Protein AF-A0A413PNR5-F1 (afdb_monomer)

Radius of gyration: 17.61 Å; Cα contacts (8 Å, |Δi|>4): 359; chains: 1; bounding box: 52×39×48 Å

Sequence (186 aa):
MLACYSISEQEVKKLNLVSNEYFKFALSETEIEKAILLCMNIKKRDLESTAYASEGQVYQRQQGKLKSLTVGFQKQKLVTCMDHEQIKIIYDPIDKGVYKVAFQGSYERVKLFMKKMNSILCPQNYLTTEDYNYILDHYKSGKSDYVSYKLGRQYKIMLDATDEEETEYKDYEVSIQGDQFISNIY

Structure (mmCIF, N/CA/C/O backbone):
data_AF-A0A413PNR5-F1
#
_entry.id   AF-A0A413PNR5-F1
#
loop_
_atom_site.group_PDB
_atom_site.id
_atom_site.type_symbol
_atom_site.label_atom_id
_atom_site.label_alt_id
_atom_site.label_comp_id
_atom_site.label_asym_id
_atom_site.label_entity_id
_atom_site.label_seq_id
_atom_site.pdbx_PDB_ins_code
_atom_site.Cartn_x
_atom_site.Cartn_y
_atom_site.Cartn_z
_atom_site.occupancy
_atom_site.B_iso_or_equiv
_atom_site.auth_seq_id
_atom_site.auth_comp_id
_atom_site.auth_asym_id
_atom_site.auth_atom_id
_atom_site.pdbx_PDB_model_num
ATOM 1 N N . MET A 1 1 ? 29.276 2.153 -11.959 1.00 56.53 1 MET A N 1
ATOM 2 C CA . MET A 1 1 ? 28.623 3.481 -11.933 1.00 56.53 1 MET A CA 1
ATOM 3 C C . MET A 1 1 ? 27.121 3.260 -12.015 1.00 56.53 1 MET A C 1
ATOM 5 O O . MET A 1 1 ? 26.713 2.401 -12.795 1.00 56.53 1 MET A O 1
ATOM 9 N N . LEU A 1 2 ? 26.344 3.941 -11.170 1.00 70.75 2 LEU A N 1
ATOM 10 C CA . LEU A 1 2 ? 24.883 3.965 -11.239 1.00 70.75 2 LEU A CA 1
ATOM 11 C C . LEU A 1 2 ? 24.492 5.306 -11.861 1.00 70.75 2 LEU A C 1
ATOM 13 O O . LEU A 1 2 ? 24.886 6.343 -11.335 1.00 70.75 2 LEU A O 1
ATOM 17 N N . ALA A 1 3 ? 23.789 5.282 -12.986 1.00 77.81 3 ALA A N 1
ATOM 18 C CA . ALA A 1 3 ? 23.205 6.479 -13.578 1.00 77.81 3 ALA A CA 1
ATOM 19 C C . ALA A 1 3 ? 21.688 6.434 -13.379 1.00 77.81 3 ALA A C 1
ATOM 21 O O . ALA A 1 3 ? 21.087 5.372 -13.542 1.00 77.81 3 ALA A O 1
ATOM 22 N N . CYS A 1 4 ? 21.095 7.566 -13.003 1.00 83.12 4 CYS A N 1
ATOM 23 C CA . CYS A 1 4 ? 19.653 7.725 -12.858 1.00 83.12 4 CYS A CA 1
ATOM 24 C C . CYS A 1 4 ? 19.158 8.716 -13.912 1.00 83.12 4 CYS A C 1
ATOM 26 O O . CYS A 1 4 ? 19.738 9.791 -14.070 1.00 83.12 4 CYS A O 1
ATOM 28 N N . TYR A 1 5 ? 18.103 8.341 -14.626 1.00 85.81 5 TYR A N 1
ATOM 29 C CA . TYR A 1 5 ? 17.460 9.165 -15.641 1.00 85.81 5 TYR A CA 1
ATOM 30 C C . TYR A 1 5 ? 15.965 9.242 -15.349 1.00 85.81 5 TYR A C 1
ATOM 32 O O . TYR A 1 5 ? 15.346 8.217 -15.064 1.00 85.81 5 TYR A O 1
ATOM 40 N N . SER A 1 6 ? 15.369 10.428 -15.451 1.00 88.88 6 SER A N 1
ATOM 41 C CA . SER A 1 6 ? 13.910 10.552 -15.431 1.00 88.88 6 SER A CA 1
ATOM 42 C C . SER A 1 6 ? 13.318 9.947 -16.703 1.00 88.88 6 SER A C 1
ATOM 44 O O . SER A 1 6 ? 13.888 10.097 -17.784 1.00 88.88 6 SER A O 1
ATOM 46 N N . ILE A 1 7 ? 12.170 9.284 -16.585 1.00 87.81 7 ILE A N 1
ATOM 47 C CA . ILE A 1 7 ? 11.432 8.733 -17.726 1.00 87.81 7 ILE A CA 1
ATOM 48 C C . ILE A 1 7 ? 9.956 9.115 -17.625 1.00 87.81 7 ILE A C 1
ATOM 50 O O . ILE A 1 7 ? 9.366 9.095 -16.544 1.00 87.81 7 ILE A O 1
ATOM 54 N N . SER A 1 8 ? 9.348 9.475 -18.752 1.00 89.56 8 SER A N 1
ATOM 55 C CA . SER A 1 8 ? 7.936 9.852 -18.809 1.00 89.56 8 SER A CA 1
ATOM 56 C C . SER A 1 8 ? 7.005 8.639 -18.906 1.00 89.56 8 SER A C 1
ATOM 58 O O . SER A 1 8 ? 7.377 7.572 -19.396 1.00 89.56 8 SER A O 1
ATOM 60 N N . GLU A 1 9 ? 5.736 8.817 -18.520 1.00 87.19 9 GLU A N 1
ATOM 61 C CA . GLU A 1 9 ? 4.713 7.771 -18.678 1.00 87.19 9 GLU A CA 1
ATOM 62 C C . GLU A 1 9 ? 4.564 7.327 -20.144 1.00 87.19 9 GLU A C 1
ATOM 64 O O . GLU A 1 9 ? 4.330 6.152 -20.429 1.00 87.19 9 GLU A O 1
ATOM 69 N N . GLN A 1 10 ? 4.694 8.268 -21.085 1.00 89.12 10 GLN A N 1
ATOM 70 C CA . GLN A 1 10 ? 4.581 7.987 -22.516 1.00 89.12 10 GLN A CA 1
ATOM 71 C C . GLN A 1 10 ? 5.700 7.056 -22.992 1.00 89.12 10 GLN A C 1
ATOM 73 O O . GLN A 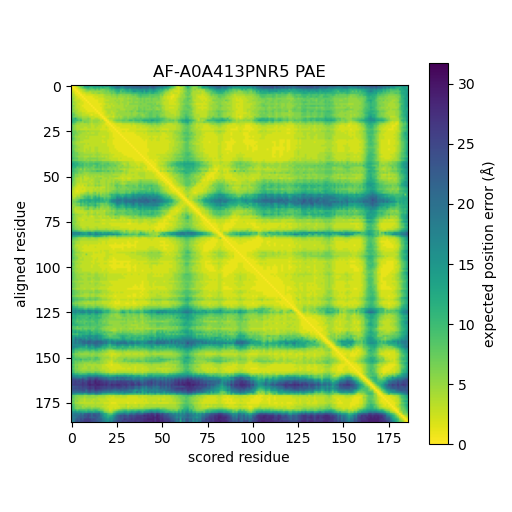1 10 ? 5.436 6.117 -23.743 1.00 89.12 10 GLN A O 1
ATOM 78 N N . GLU A 1 11 ? 6.931 7.280 -22.534 1.00 89.25 11 GLU A N 1
ATOM 79 C CA . GLU A 1 11 ? 8.082 6.439 -22.870 1.00 89.25 11 GLU A CA 1
ATOM 80 C C . GLU A 1 11 ? 7.962 5.045 -22.260 1.00 89.25 11 GLU A C 1
ATOM 82 O O . GLU A 1 11 ? 8.150 4.058 -22.972 1.00 89.25 11 GLU A O 1
ATOM 87 N N . VAL A 1 12 ? 7.569 4.947 -20.985 1.00 85.94 12 VAL A N 1
ATOM 88 C CA . VAL A 1 12 ? 7.337 3.658 -20.311 1.00 85.94 12 VAL A CA 1
ATOM 89 C C . VAL A 1 12 ? 6.265 2.847 -21.038 1.00 85.94 12 VAL A C 1
ATOM 91 O O . VAL A 1 12 ? 6.462 1.658 -21.285 1.00 85.94 12 VAL A O 1
ATOM 94 N N . LYS A 1 13 ? 5.169 3.488 -21.469 1.00 87.50 13 LYS A N 1
ATOM 95 C CA . LYS A 1 13 ? 4.124 2.838 -22.278 1.00 87.50 13 LYS A CA 1
ATOM 96 C C . LYS A 1 13 ? 4.627 2.402 -23.645 1.00 87.50 13 LYS A C 1
ATOM 98 O O . LYS A 1 13 ? 4.357 1.280 -24.059 1.00 87.50 13 LYS A O 1
ATOM 103 N N . LYS A 1 14 ? 5.359 3.269 -24.349 1.00 90.00 14 LYS A N 1
ATOM 104 C CA . LYS A 1 14 ? 5.897 2.973 -25.684 1.00 90.00 14 LYS A CA 1
ATOM 105 C C . LYS A 1 14 ? 6.854 1.782 -25.658 1.00 90.00 14 LYS A C 1
ATOM 107 O O . LYS A 1 14 ? 6.857 0.984 -26.590 1.00 90.00 14 LYS A O 1
ATOM 112 N N . LEU A 1 15 ? 7.669 1.686 -24.612 1.00 87.25 15 LEU A N 1
ATOM 113 C CA . LEU A 1 15 ? 8.667 0.633 -24.435 1.00 87.25 15 LEU A CA 1
ATOM 114 C C . LEU A 1 15 ? 8.130 -0.586 -23.668 1.00 87.25 15 LEU A C 1
ATOM 116 O O . LEU A 1 15 ? 8.862 -1.559 -23.508 1.00 87.25 15 LEU A O 1
ATOM 120 N N . ASN A 1 16 ? 6.873 -0.540 -23.214 1.00 86.19 16 ASN A N 1
ATOM 121 C CA . ASN A 1 16 ? 6.227 -1.570 -22.401 1.00 86.19 16 ASN A CA 1
ATOM 122 C C . ASN A 1 16 ? 7.078 -1.994 -21.185 1.00 86.19 16 ASN A C 1
ATOM 124 O O . ASN A 1 16 ? 7.269 -3.181 -20.918 1.00 86.19 16 ASN A O 1
ATOM 128 N N . LEU A 1 17 ? 7.644 -1.008 -20.484 1.00 83.25 17 LEU A N 1
ATOM 129 C CA . LEU A 1 17 ? 8.537 -1.235 -19.350 1.00 83.25 17 LEU A CA 1
ATOM 130 C C . LEU A 1 17 ? 7.730 -1.398 -18.062 1.00 83.25 17 LEU A C 1
ATOM 132 O O . LEU A 1 17 ? 7.010 -0.489 -17.665 1.00 83.25 17 LEU A O 1
ATOM 136 N N . VAL A 1 18 ? 7.887 -2.539 -17.397 1.00 83.81 18 VAL A N 1
ATOM 137 C CA . VAL A 1 18 ? 7.228 -2.841 -16.122 1.00 83.81 18 VAL A CA 1
ATOM 138 C C . VAL A 1 18 ? 8.247 -2.730 -14.990 1.00 83.81 18 VAL A C 1
ATOM 140 O O . VAL A 1 18 ? 9.327 -3.320 -15.062 1.00 83.81 18 VAL A O 1
ATOM 143 N N . SER A 1 19 ? 7.891 -2.004 -13.934 1.00 79.75 19 SER A N 1
ATOM 144 C CA . SER A 1 19 ? 8.599 -1.998 -12.662 1.00 79.75 19 SER A CA 1
ATOM 145 C C . SER A 1 19 ? 8.558 -3.385 -12.040 1.00 79.75 19 SER A C 1
ATOM 147 O O . SER A 1 19 ? 7.504 -3.959 -11.745 1.00 79.75 19 SER A O 1
ATOM 149 N N . ASN A 1 20 ? 9.755 -3.909 -11.828 1.00 75.06 20 ASN A N 1
ATOM 150 C CA . ASN A 1 20 ? 10.041 -5.141 -11.113 1.00 75.06 20 ASN A CA 1
ATOM 151 C C . ASN A 1 20 ? 10.796 -4.850 -9.811 1.00 75.06 20 ASN A C 1
ATOM 153 O O . ASN A 1 20 ? 11.485 -5.722 -9.291 1.00 75.06 20 ASN A O 1
ATOM 157 N N . GLU A 1 21 ? 10.707 -3.617 -9.309 1.00 79.06 21 GLU A N 1
ATOM 158 C CA . GLU A 1 21 ? 11.441 -3.191 -8.123 1.00 79.06 21 GLU A CA 1
ATOM 159 C C . GLU A 1 21 ? 10.828 -3.755 -6.839 1.00 79.06 21 GLU A C 1
ATOM 161 O O . GLU A 1 21 ? 11.564 -4.031 -5.901 1.00 79.06 21 GLU A O 1
ATOM 166 N N . TYR A 1 22 ? 9.515 -3.999 -6.808 1.00 86.88 22 TYR A N 1
ATOM 167 C CA . TYR A 1 22 ? 8.793 -4.431 -5.609 1.00 86.88 22 TYR A CA 1
ATOM 168 C C . TYR A 1 22 ? 7.898 -5.637 -5.869 1.00 86.88 22 TYR A C 1
ATOM 170 O O . TYR A 1 22 ? 7.325 -5.778 -6.955 1.00 86.88 22 TYR A O 1
ATOM 178 N N . PHE A 1 23 ? 7.708 -6.474 -4.845 1.00 90.12 23 PHE A N 1
ATOM 179 C CA . PHE A 1 23 ? 6.629 -7.462 -4.854 1.00 90.12 23 PHE A CA 1
ATOM 180 C C . PHE A 1 23 ? 5.265 -6.774 -4.969 1.00 90.12 23 PHE A C 1
ATOM 182 O O . PHE A 1 23 ? 4.998 -5.765 -4.318 1.00 90.12 23 PHE A O 1
ATOM 189 N N . LYS A 1 24 ? 4.386 -7.355 -5.783 1.00 92.12 24 LYS A N 1
ATOM 190 C CA . LYS A 1 24 ? 3.040 -6.835 -6.036 1.00 92.12 24 LYS A CA 1
ATOM 191 C C . LYS A 1 24 ? 2.015 -7.601 -5.201 1.00 92.12 24 LYS A C 1
ATOM 193 O O . LYS A 1 24 ? 2.207 -8.780 -4.888 1.00 92.12 24 LYS A O 1
ATOM 198 N N . PHE A 1 25 ? 0.945 -6.928 -4.804 1.00 94.31 25 PHE A N 1
ATOM 199 C CA . PHE A 1 25 ? -0.217 -7.555 -4.187 1.00 94.31 25 PHE A CA 1
ATOM 200 C C . PHE A 1 25 ? -1.042 -8.282 -5.248 1.00 94.31 25 PHE A C 1
ATOM 202 O O . PHE A 1 25 ? -1.026 -7.922 -6.424 1.00 94.31 25 PHE A O 1
ATOM 209 N N . ALA A 1 26 ? -1.790 -9.298 -4.820 1.00 93.56 26 ALA A N 1
ATOM 210 C CA . ALA A 1 26 ? -2.684 -10.035 -5.712 1.00 93.56 26 ALA A CA 1
ATOM 211 C C . ALA A 1 26 ? -3.931 -9.226 -6.118 1.00 93.56 26 ALA A C 1
ATOM 213 O O . ALA A 1 26 ? -4.551 -9.529 -7.132 1.00 93.56 26 ALA A O 1
ATOM 214 N N . LEU A 1 27 ? -4.304 -8.225 -5.316 1.00 95.38 27 LEU A N 1
ATOM 215 C CA . LEU A 1 27 ? -5.494 -7.403 -5.520 1.00 95.38 27 LEU A CA 1
ATOM 216 C C . LEU A 1 27 ? -5.192 -6.183 -6.394 1.00 95.38 27 LEU A C 1
ATOM 218 O O . LEU A 1 27 ? -4.127 -5.569 -6.294 1.00 95.38 27 LEU A O 1
ATOM 222 N N . SER A 1 28 ? -6.169 -5.800 -7.211 1.00 95.25 28 SER A N 1
ATOM 223 C CA . SER A 1 28 ? -6.121 -4.585 -8.026 1.00 95.25 28 SER A CA 1
ATOM 224 C C . SER A 1 28 ? -6.294 -3.306 -7.196 1.00 95.25 28 SER A C 1
ATOM 226 O O . SER A 1 28 ? -6.815 -3.332 -6.080 1.00 95.25 28 SER A O 1
ATOM 228 N N . GLU A 1 29 ? -5.933 -2.157 -7.781 1.00 95.25 29 GLU A N 1
ATOM 229 C CA . GLU A 1 29 ? -6.144 -0.823 -7.188 1.00 95.25 29 GLU A CA 1
ATOM 230 C C . GLU A 1 29 ? -7.584 -0.640 -6.674 1.00 95.25 29 GLU A C 1
ATOM 232 O O . GLU A 1 29 ? -7.801 -0.229 -5.535 1.00 95.25 29 GLU A O 1
ATOM 237 N N . THR A 1 30 ? -8.578 -1.002 -7.490 1.00 93.75 30 THR A N 1
ATOM 238 C CA . THR A 1 30 ? -9.999 -0.819 -7.163 1.00 93.75 30 THR A CA 1
ATOM 239 C C . THR A 1 30 ? -10.488 -1.774 -6.073 1.00 93.75 30 THR A C 1
ATOM 241 O O . THR A 1 30 ? -11.344 -1.404 -5.270 1.00 93.75 30 THR A O 1
ATOM 244 N N . GLU A 1 31 ? -9.990 -3.011 -6.036 1.00 97.00 31 GLU A N 1
ATOM 245 C CA . GLU A 1 31 ? -10.338 -3.966 -4.975 1.00 97.00 31 GLU A CA 1
ATOM 246 C C . GLU A 1 31 ? -9.748 -3.536 -3.636 1.00 97.00 31 GLU A C 1
ATOM 248 O O . GLU A 1 31 ? -10.445 -3.573 -2.621 1.00 97.00 31 GLU A O 1
ATOM 253 N N . ILE A 1 32 ? -8.499 -3.066 -3.649 1.00 97.25 32 ILE A N 1
ATOM 254 C CA . ILE A 1 32 ? -7.820 -2.526 -2.472 1.00 97.25 32 ILE A CA 1
ATOM 255 C C . ILE A 1 32 ? -8.566 -1.303 -1.944 1.00 97.25 32 ILE A C 1
ATOM 257 O O . ILE A 1 32 ? -8.891 -1.268 -0.761 1.00 97.25 32 ILE A O 1
ATOM 261 N N . GLU A 1 33 ? -8.909 -0.338 -2.798 1.00 95.44 33 GLU A N 1
ATOM 262 C CA . GLU A 1 33 ? -9.681 0.839 -2.386 1.00 95.44 33 GLU A CA 1
ATOM 263 C C . GLU A 1 33 ? -11.005 0.438 -1.723 1.00 95.44 33 GLU A C 1
ATOM 265 O O . GLU A 1 33 ? -11.292 0.862 -0.605 1.00 95.44 33 GLU A O 1
ATOM 270 N N . LYS A 1 34 ? -11.792 -0.439 -2.361 1.00 95.38 34 LYS A N 1
ATOM 271 C CA . LYS A 1 34 ? -13.063 -0.922 -1.796 1.00 95.38 34 LYS A CA 1
ATOM 272 C C . LYS A 1 34 ? -12.871 -1.604 -0.443 1.00 95.38 34 LYS A C 1
ATOM 274 O O . LYS A 1 34 ? -13.679 -1.388 0.461 1.00 95.38 34 LYS A O 1
ATOM 279 N N . ALA A 1 35 ? -11.824 -2.417 -0.304 1.00 96.69 35 ALA A N 1
ATOM 280 C CA . ALA A 1 35 ? -11.502 -3.084 0.950 1.00 96.69 35 ALA A CA 1
ATOM 281 C C . ALA A 1 35 ? -11.164 -2.073 2.052 1.00 96.69 35 ALA A C 1
ATOM 283 O O . ALA A 1 35 ? -11.687 -2.198 3.156 1.00 96.69 35 ALA A O 1
ATOM 284 N N . ILE A 1 36 ? -10.375 -1.037 1.748 1.00 95.62 36 ILE A N 1
ATOM 285 C CA . ILE A 1 36 ? -10.037 0.020 2.709 1.00 95.62 36 ILE A CA 1
ATOM 286 C C . ILE A 1 36 ? -11.297 0.763 3.144 1.00 95.62 36 ILE A C 1
ATOM 288 O O . ILE A 1 36 ? -11.549 0.855 4.342 1.00 95.62 36 ILE A O 1
ATOM 292 N N . LEU A 1 37 ? -12.123 1.224 2.199 1.00 94.62 37 LEU A N 1
ATOM 293 C CA . LEU A 1 37 ? -13.356 1.952 2.518 1.00 94.62 37 LEU A CA 1
ATOM 294 C C . LEU A 1 37 ? -14.275 1.135 3.435 1.00 94.62 37 LEU A C 1
ATOM 296 O O . LEU A 1 37 ? -14.786 1.648 4.431 1.00 94.62 37 LEU A O 1
ATOM 300 N N . LEU A 1 38 ? -14.427 -0.162 3.154 1.00 95.44 38 LEU A N 1
ATOM 301 C CA . LEU A 1 38 ? -15.221 -1.068 3.979 1.00 95.44 38 LEU A CA 1
ATOM 302 C C . LEU A 1 38 ? -14.595 -1.298 5.363 1.00 95.44 38 LEU A C 1
ATOM 304 O O . LEU A 1 38 ? -15.267 -1.150 6.383 1.00 95.44 38 LEU A O 1
ATOM 308 N N . CYS A 1 39 ? -13.316 -1.672 5.418 1.00 94.62 39 CYS A N 1
ATOM 309 C CA . CYS A 1 39 ? -12.632 -2.038 6.659 1.00 94.62 39 CYS A CA 1
ATOM 310 C C . CYS A 1 39 ? -12.407 -0.855 7.601 1.00 94.62 39 CYS A C 1
ATOM 312 O O . CYS A 1 39 ? -12.379 -1.047 8.818 1.00 94.62 39 CYS A O 1
ATOM 314 N N . MET A 1 40 ? -12.278 0.342 7.036 1.00 93.88 40 MET A N 1
ATOM 315 C CA . MET A 1 40 ? -12.109 1.594 7.760 1.00 93.88 40 MET A CA 1
ATOM 316 C C . MET A 1 40 ? -13.435 2.323 7.987 1.00 93.88 40 MET A C 1
ATOM 318 O O . MET A 1 40 ? -13.429 3.393 8.588 1.00 93.88 40 MET A O 1
ATOM 322 N N . ASN A 1 41 ? -14.571 1.755 7.564 1.00 93.25 41 ASN A N 1
ATOM 323 C CA . ASN A 1 41 ? -15.896 2.368 7.703 1.00 93.25 41 ASN A CA 1
ATOM 324 C C . ASN A 1 41 ? -15.957 3.804 7.134 1.00 93.25 41 ASN A C 1
ATOM 326 O O . ASN A 1 41 ? -16.612 4.675 7.703 1.00 93.25 41 ASN A O 1
ATOM 330 N N . ILE A 1 42 ? -15.257 4.040 6.023 1.00 91.88 42 ILE A N 1
ATOM 331 C CA . ILE A 1 42 ? -15.252 5.313 5.297 1.00 91.88 42 ILE A CA 1
ATOM 332 C C . ILE A 1 42 ? -16.349 5.227 4.242 1.00 91.88 42 ILE A C 1
ATOM 334 O O . ILE A 1 42 ? -16.320 4.367 3.354 1.00 91.88 42 ILE A O 1
ATOM 338 N N . LYS A 1 43 ? -17.360 6.088 4.335 1.00 90.62 43 LYS A N 1
ATOM 339 C CA . LYS A 1 43 ? -18.464 6.101 3.375 1.00 90.62 43 LYS A CA 1
ATOM 340 C C . LYS A 1 43 ? -18.069 6.941 2.172 1.00 90.62 43 LYS A C 1
ATOM 342 O O . LYS A 1 43 ? -17.304 7.888 2.269 1.00 90.62 43 LYS A O 1
ATOM 347 N N . LYS A 1 44 ? -18.698 6.670 1.028 1.00 85.81 44 LYS A N 1
AT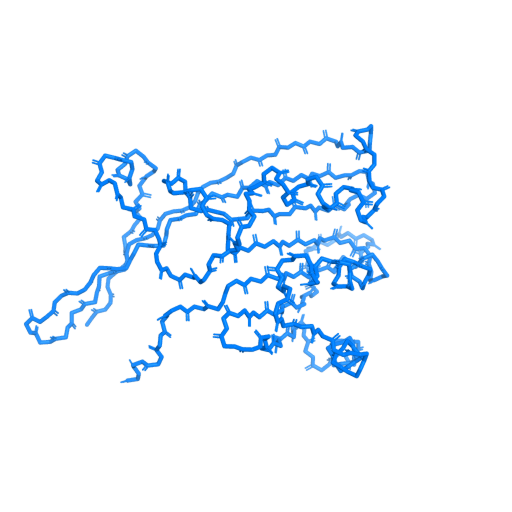OM 348 C CA . LYS A 1 44 ? -18.461 7.438 -0.207 1.00 85.81 44 LYS A CA 1
ATOM 349 C C . LYS A 1 44 ? -18.687 8.949 -0.041 1.00 85.81 44 LYS A C 1
ATOM 351 O O . LYS A 1 44 ? -18.033 9.735 -0.708 1.00 85.81 44 LYS A O 1
ATOM 356 N N . ARG A 1 45 ? -19.628 9.343 0.823 1.00 87.94 45 ARG A N 1
ATOM 357 C CA . ARG A 1 45 ? -19.918 10.755 1.125 1.00 87.94 45 ARG A CA 1
ATOM 358 C C . ARG A 1 45 ? -18.818 11.437 1.947 1.00 87.94 45 ARG A C 1
ATOM 360 O O . ARG A 1 45 ? -18.818 12.655 2.007 1.00 87.94 45 ARG A O 1
ATOM 367 N N . ASP A 1 46 ? -17.952 10.647 2.577 1.00 89.19 46 ASP A N 1
ATOM 368 C CA . ASP A 1 46 ? -16.843 11.113 3.403 1.00 89.19 46 ASP A CA 1
ATOM 369 C C . ASP A 1 46 ? -15.569 11.296 2.544 1.00 89.19 46 ASP A C 1
ATOM 371 O O . ASP A 1 46 ? -14.513 11.606 3.077 1.00 89.19 46 ASP A O 1
ATOM 375 N N . LEU A 1 47 ? -15.642 11.082 1.220 1.00 90.81 47 LEU A N 1
ATOM 376 C CA . LEU A 1 47 ? -14.535 11.300 0.283 1.00 90.81 47 LEU A CA 1
ATOM 377 C C . LEU A 1 47 ? -14.574 12.735 -0.243 1.00 90.81 47 LEU A C 1
ATOM 379 O O . LEU A 1 47 ? -15.561 13.141 -0.858 1.00 90.81 47 LEU A O 1
ATOM 383 N N . GLU A 1 48 ? -13.489 13.475 -0.052 1.00 89.62 48 GLU A N 1
ATOM 384 C CA . GLU A 1 48 ? -13.388 14.878 -0.458 1.00 89.62 48 GLU A CA 1
ATOM 385 C C . GLU A 1 48 ? -12.795 15.023 -1.855 1.00 89.62 48 GLU A C 1
ATOM 387 O O . GLU A 1 48 ? -13.304 15.775 -2.688 1.00 89.62 48 GLU A O 1
ATOM 392 N N . SER A 1 49 ? -11.715 14.292 -2.138 1.00 89.62 49 SER A N 1
ATOM 393 C CA . SER A 1 49 ? -11.035 14.392 -3.425 1.00 89.62 49 SER A CA 1
ATOM 394 C C . SER A 1 49 ? -10.285 13.119 -3.803 1.00 89.62 49 SER A C 1
ATOM 396 O O . SER A 1 49 ? -10.030 12.227 -2.992 1.00 89.62 49 SER A O 1
ATOM 398 N N . THR A 1 50 ? -9.942 13.023 -5.086 1.00 92.38 50 THR A N 1
ATOM 399 C CA . THR A 1 50 ? -9.023 12.009 -5.598 1.00 92.38 50 THR A CA 1
ATOM 400 C C . THR A 1 50 ? -8.025 12.678 -6.526 1.00 92.38 50 THR A C 1
ATOM 402 O O . THR A 1 50 ? -8.416 13.307 -7.510 1.00 92.38 50 THR A O 1
ATOM 405 N N . ALA A 1 51 ? -6.742 12.516 -6.228 1.00 92.94 51 ALA A N 1
ATOM 406 C CA . ALA A 1 51 ? -5.638 13.026 -7.024 1.00 92.94 51 ALA A CA 1
ATOM 407 C C . ALA A 1 51 ? -4.779 11.876 -7.556 1.00 92.94 51 ALA A C 1
ATOM 409 O O . ALA A 1 51 ? -4.672 10.812 -6.942 1.00 92.94 51 ALA A O 1
ATOM 410 N N . TYR A 1 52 ? -4.149 12.110 -8.707 1.00 92.38 52 TYR A N 1
ATOM 411 C CA . TYR A 1 52 ? -3.214 11.173 -9.313 1.00 92.38 52 TYR A CA 1
ATOM 412 C C . TYR A 1 52 ? -1.880 11.860 -9.564 1.00 92.38 52 TYR A C 1
ATOM 414 O O . TYR A 1 52 ? -1.840 12.969 -10.092 1.00 92.38 52 TYR A O 1
ATOM 422 N N . ALA A 1 53 ? -0.798 11.170 -9.229 1.00 90.38 53 ALA A N 1
ATOM 423 C CA . ALA A 1 53 ? 0.562 11.593 -9.525 1.00 90.38 53 ALA A CA 1
ATOM 424 C C . ALA A 1 53 ? 1.335 10.440 -10.167 1.00 90.38 53 ALA A C 1
ATOM 426 O O . ALA A 1 53 ? 0.980 9.268 -10.011 1.00 90.38 53 ALA A O 1
ATOM 427 N N . SER A 1 54 ? 2.389 10.768 -10.906 1.00 87.38 54 SER A N 1
ATOM 428 C CA . SER A 1 54 ? 3.285 9.776 -11.488 1.00 87.38 54 SER A CA 1
ATOM 429 C C . SER A 1 54 ? 4.723 10.236 -11.390 1.00 87.38 54 SER A C 1
ATOM 431 O O . SER A 1 54 ? 5.016 11.391 -11.694 1.00 87.38 54 SER A O 1
ATOM 433 N N . GLU A 1 55 ? 5.609 9.312 -11.057 1.00 87.31 55 GLU A N 1
ATOM 434 C CA . GLU A 1 55 ? 7.045 9.542 -11.028 1.00 87.31 55 GLU A CA 1
ATOM 435 C C . GLU A 1 55 ? 7.750 8.369 -11.707 1.00 87.31 55 GLU A C 1
ATOM 437 O O . GLU A 1 55 ? 7.357 7.214 -11.536 1.00 87.31 55 GLU A O 1
ATOM 442 N N . GLY A 1 56 ? 8.769 8.675 -12.506 1.00 85.00 56 GLY A N 1
ATOM 443 C CA . GLY A 1 56 ? 9.485 7.697 -13.307 1.00 85.00 56 GLY A CA 1
ATOM 444 C C . GLY A 1 56 ? 10.983 7.909 -13.268 1.00 85.00 56 GLY A C 1
ATOM 445 O O . GLY A 1 56 ? 11.473 8.962 -13.676 1.00 85.00 56 GLY A O 1
ATOM 446 N N . GLN A 1 57 ? 11.708 6.879 -12.848 1.00 85.00 57 GLN A N 1
ATOM 447 C CA . GLN A 1 57 ? 13.162 6.836 -12.831 1.00 85.00 57 GLN A CA 1
ATOM 448 C C . GLN A 1 57 ? 13.662 5.537 -13.478 1.00 85.00 57 GLN A C 1
ATOM 450 O O . GLN A 1 57 ? 13.079 4.464 -13.318 1.00 85.00 57 GLN A O 1
ATOM 455 N N . VAL A 1 58 ? 14.758 5.621 -14.226 1.00 82.06 58 VAL A N 1
ATOM 456 C CA . VAL A 1 58 ? 15.481 4.469 -14.769 1.00 82.06 58 VAL A CA 1
ATOM 457 C C . VAL A 1 58 ? 16.880 4.471 -14.192 1.00 82.06 58 VAL A C 1
ATOM 459 O O . VAL A 1 58 ? 17.652 5.409 -14.394 1.00 82.06 58 VAL A O 1
ATOM 462 N N . TYR A 1 59 ? 17.216 3.380 -13.518 1.00 81.69 59 TYR A N 1
ATOM 463 C CA . TYR A 1 59 ? 18.538 3.140 -12.977 1.00 81.69 59 TYR A CA 1
ATOM 464 C C . TYR A 1 59 ? 19.314 2.244 -13.928 1.00 81.69 59 TYR A C 1
ATOM 466 O O . TYR A 1 59 ? 18.940 1.099 -14.186 1.00 81.69 59 TYR A O 1
ATOM 474 N N . GLN A 1 60 ? 20.432 2.750 -14.430 1.00 80.56 60 GLN A N 1
ATOM 475 C CA . GLN A 1 60 ? 21.369 1.973 -15.220 1.00 80.56 60 GLN A CA 1
ATOM 476 C C . GLN A 1 60 ? 22.581 1.614 -14.366 1.00 80.56 60 GLN A C 1
ATOM 478 O O . GLN A 1 60 ? 23.325 2.493 -13.922 1.00 80.56 60 GLN A O 1
ATOM 483 N N . ARG A 1 61 ? 22.821 0.314 -14.171 1.00 78.06 61 ARG A N 1
ATOM 484 C CA . ARG A 1 61 ? 24.021 -0.195 -13.496 1.00 78.06 61 ARG A CA 1
ATOM 485 C C . ARG A 1 61 ? 24.973 -0.789 -14.524 1.00 78.06 61 ARG A C 1
ATOM 487 O O . ARG A 1 61 ? 24.570 -1.562 -15.391 1.00 78.06 61 ARG A O 1
ATOM 494 N N . GLN A 1 62 ? 26.253 -0.455 -14.393 1.00 78.31 62 GLN A N 1
ATOM 495 C CA . GLN A 1 62 ? 27.329 -1.079 -15.159 1.00 78.31 62 GLN A CA 1
ATOM 496 C C . GLN A 1 62 ? 28.324 -1.772 -14.222 1.00 78.31 62 GLN A C 1
ATOM 498 O O . GLN A 1 62 ? 28.918 -1.120 -13.356 1.00 78.31 62 GLN A O 1
ATOM 503 N N . GLN A 1 63 ? 28.510 -3.078 -14.424 1.00 72.88 63 GLN A N 1
ATOM 504 C CA . GLN A 1 63 ? 29.521 -3.913 -13.771 1.00 72.88 63 GLN A CA 1
ATOM 505 C C . GLN A 1 63 ? 30.354 -4.616 -14.852 1.00 72.88 63 GLN A C 1
ATOM 507 O O . GLN A 1 63 ? 29.896 -5.548 -15.514 1.00 72.88 63 GLN A O 1
ATOM 512 N N . GLY A 1 64 ? 31.582 -4.140 -15.080 1.00 78.75 64 GLY A N 1
ATOM 513 C CA . GLY A 1 64 ? 32.413 -4.621 -16.187 1.00 78.75 64 GLY A CA 1
ATOM 514 C C . GLY A 1 64 ? 31.723 -4.427 -17.547 1.00 78.75 64 GLY A C 1
ATOM 515 O O . GLY A 1 64 ? 31.399 -3.300 -17.929 1.00 78.75 64 GLY A O 1
ATOM 516 N N . LYS A 1 65 ? 31.491 -5.531 -18.274 1.00 76.19 65 LYS A N 1
ATOM 517 C CA . LYS A 1 65 ? 30.770 -5.547 -19.565 1.00 76.19 65 LYS A CA 1
ATOM 518 C C . LYS A 1 65 ? 29.245 -5.680 -19.426 1.00 76.19 65 LYS A C 1
ATOM 520 O O . LYS A 1 65 ? 28.536 -5.410 -20.392 1.00 76.19 65 LYS A O 1
ATOM 525 N N . LEU A 1 66 ? 28.739 -6.089 -18.260 1.00 66.62 66 LEU A N 1
ATOM 526 C CA . LEU A 1 66 ? 27.308 -6.270 -18.012 1.00 66.62 66 LEU A CA 1
ATOM 527 C C . LEU A 1 66 ? 26.640 -4.926 -17.701 1.00 66.62 66 LEU A C 1
ATOM 529 O O . LEU A 1 66 ? 27.132 -4.138 -16.888 1.00 66.62 66 LEU A O 1
ATOM 533 N N . LYS A 1 67 ? 25.500 -4.687 -18.355 1.00 74.44 67 LYS A N 1
ATOM 534 C CA . LYS A 1 67 ? 24.612 -3.546 -18.117 1.00 74.44 67 LYS A CA 1
ATOM 535 C C . LYS A 1 67 ? 23.246 -4.074 -17.693 1.00 74.44 67 LYS A C 1
ATOM 537 O O . LYS A 1 67 ? 22.688 -4.915 -18.393 1.00 74.44 67 LYS A O 1
ATOM 542 N N . SER A 1 68 ? 22.715 -3.571 -16.585 1.00 76.62 68 SER A N 1
ATOM 543 C CA . SER A 1 68 ? 21.333 -3.816 -16.170 1.00 76.62 68 SER A CA 1
ATOM 544 C C . SER A 1 68 ? 20.564 -2.500 -16.109 1.00 76.62 68 SER A C 1
ATOM 546 O O . SER A 1 68 ? 21.134 -1.451 -15.798 1.00 76.62 68 SER A O 1
ATOM 548 N N . LEU A 1 69 ? 19.274 -2.570 -16.428 1.00 74.75 69 LEU A N 1
ATOM 549 C CA . LEU A 1 69 ? 18.327 -1.467 -16.329 1.00 74.75 69 LEU A CA 1
ATOM 550 C C . LEU A 1 69 ? 17.245 -1.873 -15.332 1.00 74.75 69 LEU A C 1
ATOM 552 O O . LEU A 1 69 ? 16.623 -2.920 -15.504 1.00 74.75 69 LEU A O 1
ATOM 556 N N . THR A 1 70 ? 17.034 -1.050 -14.313 1.00 77.81 70 THR A N 1
ATOM 557 C CA . T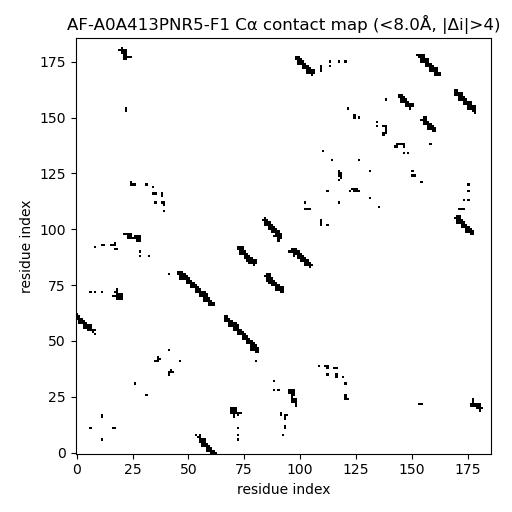HR A 1 70 ? 15.905 -1.166 -13.389 1.00 77.81 70 THR A CA 1
ATOM 558 C C . THR A 1 70 ? 15.003 0.033 -13.616 1.00 77.81 70 THR A C 1
ATOM 560 O O . THR A 1 70 ? 15.473 1.169 -13.611 1.00 77.81 70 THR A O 1
ATOM 563 N N . VAL A 1 71 ? 13.717 -0.215 -13.841 1.00 77.88 71 VAL A N 1
ATOM 564 C CA . VAL A 1 71 ? 12.723 0.834 -14.075 1.00 77.88 71 VAL A CA 1
ATOM 565 C C . VAL A 1 71 ? 11.911 0.997 -12.800 1.00 77.88 71 VAL A C 1
ATOM 567 O O . VAL A 1 71 ? 11.164 0.098 -12.431 1.00 77.88 71 VAL A O 1
ATOM 570 N N . GLY A 1 72 ? 12.068 2.135 -12.135 1.00 82.44 72 GLY A N 1
ATOM 571 C CA . GLY A 1 72 ? 11.222 2.570 -11.030 1.00 82.44 72 GLY A CA 1
ATOM 572 C C . GLY A 1 72 ? 10.202 3.568 -11.560 1.00 82.44 72 GLY A C 1
ATOM 573 O O . GLY A 1 72 ? 10.425 4.773 -11.489 1.00 82.44 72 GLY A O 1
ATOM 574 N N . PHE A 1 73 ? 9.109 3.087 -12.158 1.00 85.69 73 PHE A N 1
ATOM 575 C CA . PHE A 1 73 ? 7.990 3.949 -12.543 1.00 85.69 73 PHE A CA 1
ATOM 576 C C . PHE A 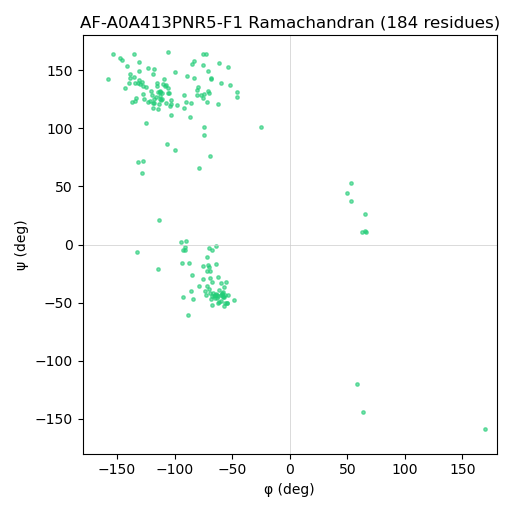1 73 ? 6.763 3.625 -11.708 1.00 85.69 73 PHE A C 1
ATOM 578 O O . PHE A 1 73 ? 6.350 2.468 -11.620 1.00 85.69 73 PHE A O 1
ATOM 585 N N . GLN A 1 74 ? 6.148 4.666 -11.158 1.00 90.06 74 GLN A N 1
ATOM 586 C CA . GLN A 1 74 ? 5.006 4.543 -10.277 1.00 90.06 74 GLN A CA 1
ATOM 587 C C . GLN A 1 74 ? 3.898 5.529 -10.597 1.00 90.06 74 GLN A C 1
ATOM 589 O O . GLN A 1 74 ? 4.140 6.682 -10.956 1.00 90.06 74 GLN A O 1
ATOM 594 N N . LYS A 1 75 ? 2.660 5.072 -10.424 1.00 92.44 75 LYS A N 1
ATOM 595 C CA . LYS A 1 75 ? 1.488 5.923 -10.274 1.00 92.44 75 LYS A CA 1
ATOM 596 C C . LYS A 1 75 ? 0.980 5.847 -8.854 1.00 92.44 75 LYS A C 1
ATOM 598 O O . LYS A 1 75 ? 0.884 4.772 -8.276 1.00 92.44 75 LYS A O 1
ATOM 603 N N . GLN A 1 76 ? 0.615 7.005 -8.337 1.00 93.81 76 GLN A N 1
ATOM 604 C CA . GLN A 1 76 ? -0.033 7.168 -7.055 1.00 93.81 76 GLN A CA 1
ATOM 605 C C . GLN A 1 76 ? -1.469 7.615 -7.291 1.00 93.81 76 GLN A C 1
ATOM 607 O O . GLN A 1 76 ? -1.707 8.586 -8.009 1.00 93.81 76 GLN A O 1
ATOM 612 N N . LYS A 1 77 ? -2.406 6.938 -6.635 1.00 95.19 77 LYS A N 1
ATOM 613 C CA . LYS A 1 77 ? -3.749 7.439 -6.365 1.00 95.19 77 LYS A CA 1
ATOM 614 C C . LYS A 1 77 ? -3.807 7.877 -4.909 1.00 95.19 77 LYS A C 1
ATOM 616 O O . LYS A 1 77 ? -3.511 7.077 -4.024 1.00 95.19 77 LYS A O 1
ATOM 621 N N . LEU A 1 78 ? -4.178 9.128 -4.680 1.00 94.56 78 LEU A N 1
ATOM 622 C CA . LEU A 1 78 ? -4.399 9.696 -3.357 1.00 94.56 78 LEU A CA 1
ATOM 623 C C . LEU A 1 78 ? -5.887 9.990 -3.197 1.00 94.56 78 LEU A C 1
ATOM 625 O O . LEU A 1 78 ? -6.460 10.695 -4.026 1.00 94.56 78 LEU A O 1
ATOM 629 N N . VAL A 1 79 ? -6.504 9.444 -2.158 1.00 92.94 79 VAL A N 1
ATOM 630 C CA . VAL A 1 79 ? -7.896 9.711 -1.792 1.00 92.94 79 VAL A CA 1
ATOM 631 C C . VAL A 1 79 ? -7.895 10.426 -0.450 1.00 92.94 79 VAL A C 1
ATOM 633 O O . VAL A 1 79 ? -7.466 9.846 0.547 1.00 92.94 79 VAL A O 1
ATOM 636 N N . THR A 1 80 ? -8.372 11.667 -0.435 1.00 90.56 80 THR A N 1
ATOM 637 C CA . THR A 1 80 ? -8.545 12.455 0.791 1.00 90.56 80 THR A CA 1
ATOM 638 C C . THR A 1 80 ? -9.958 12.248 1.313 1.00 90.56 80 THR A C 1
ATOM 640 O O . THR A 1 80 ? -10.928 12.382 0.558 1.00 90.56 80 THR A O 1
ATOM 643 N N . CYS A 1 81 ? -10.065 11.895 2.586 1.00 87.44 81 CYS A N 1
ATOM 644 C CA . CYS A 1 81 ? -11.323 11.725 3.297 1.00 87.44 81 CYS A CA 1
ATOM 645 C C . CYS A 1 81 ? -11.551 12.912 4.244 1.00 87.44 81 CYS A C 1
ATOM 647 O O . CYS A 1 81 ? -10.622 13.665 4.537 1.00 87.44 81 CYS A O 1
ATOM 649 N N . MET A 1 82 ? -12.782 13.053 4.737 1.00 77.94 82 MET A N 1
ATOM 650 C CA . MET A 1 82 ? -13.107 13.981 5.822 1.00 77.94 82 MET A CA 1
ATOM 651 C C . MET A 1 82 ? -12.199 13.731 7.034 1.00 77.94 82 MET A C 1
ATOM 653 O O . MET A 1 82 ? -11.720 12.614 7.237 1.00 77.94 82 MET A O 1
ATOM 657 N N . ASP A 1 83 ? -11.974 14.773 7.834 1.00 75.06 83 ASP A N 1
ATOM 658 C CA . ASP A 1 83 ? -11.081 14.753 9.002 1.00 75.06 83 ASP A CA 1
ATOM 659 C C . ASP A 1 83 ? -9.591 14.533 8.651 1.00 75.06 83 ASP A C 1
ATOM 661 O O . ASP A 1 83 ? -8.823 14.035 9.470 1.00 75.06 83 ASP A O 1
ATOM 665 N N . HIS A 1 84 ? -9.180 14.922 7.436 1.00 78.06 84 HIS A N 1
ATOM 666 C CA . HIS A 1 84 ? -7.794 14.898 6.933 1.00 78.06 84 HIS A CA 1
ATOM 667 C C . HIS A 1 84 ? -7.155 13.509 6.758 1.00 78.06 84 HIS A C 1
ATOM 669 O O . HIS A 1 84 ? -5.966 13.412 6.454 1.00 78.06 84 HIS A O 1
ATOM 675 N N . GLU A 1 85 ? -7.926 12.422 6.847 1.00 90.00 85 GLU A N 1
ATOM 676 C CA . GLU A 1 85 ? -7.397 11.085 6.563 1.00 90.00 85 GLU A CA 1
ATOM 677 C C . GLU A 1 85 ? -7.065 10.913 5.075 1.00 90.00 85 GLU A C 1
ATOM 679 O O . GLU A 1 85 ? -7.794 11.374 4.190 1.00 90.00 85 GLU A O 1
ATOM 684 N N . GLN A 1 86 ? -5.988 10.186 4.775 1.00 93.12 86 GLN A N 1
ATOM 685 C CA . GLN A 1 86 ? -5.564 9.953 3.394 1.00 93.12 86 GLN A CA 1
ATOM 686 C C . GLN A 1 86 ? -5.299 8.480 3.113 1.00 93.12 86 GLN A C 1
ATOM 688 O O . GLN A 1 86 ? -4.660 7.773 3.889 1.00 93.12 86 GLN A O 1
ATOM 693 N N . ILE A 1 87 ? -5.749 8.019 1.948 1.00 95.00 87 ILE A N 1
ATOM 694 C CA . ILE A 1 87 ? -5.440 6.696 1.408 1.00 95.00 87 ILE A CA 1
ATOM 695 C C . ILE A 1 87 ? -4.544 6.882 0.190 1.00 95.00 87 ILE A C 1
ATOM 697 O O . ILE A 1 87 ? -4.917 7.559 -0.767 1.00 95.00 87 ILE A O 1
ATOM 701 N N . LYS A 1 88 ? -3.382 6.235 0.192 1.00 96.12 88 LYS A N 1
ATOM 702 C CA . LYS A 1 88 ? -2.402 6.299 -0.894 1.00 96.12 88 LYS A CA 1
ATOM 703 C C . LYS A 1 88 ? -2.201 4.903 -1.473 1.00 96.12 88 LYS A C 1
ATOM 705 O O . LYS A 1 88 ? -1.741 4.003 -0.778 1.00 96.12 88 LYS A O 1
ATOM 710 N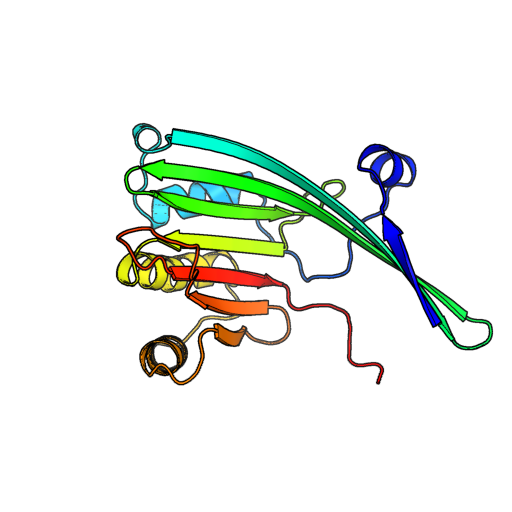 N . ILE A 1 89 ? -2.537 4.707 -2.743 1.00 97.19 89 ILE A N 1
ATOM 711 C CA . ILE A 1 89 ? -2.336 3.441 -3.461 1.00 97.19 89 ILE A CA 1
ATOM 712 C C . ILE A 1 89 ? -1.304 3.680 -4.556 1.00 97.19 89 ILE A C 1
ATOM 714 O O . ILE A 1 89 ? -1.512 4.526 -5.427 1.00 97.19 89 ILE A O 1
ATOM 718 N N . ILE A 1 90 ? -0.198 2.942 -4.512 1.00 95.50 90 ILE A N 1
ATOM 719 C CA . ILE A 1 90 ? 0.916 3.079 -5.447 1.00 95.50 90 ILE A CA 1
ATOM 720 C C . ILE A 1 90 ? 1.066 1.793 -6.257 1.00 95.50 90 ILE A C 1
ATOM 722 O O . ILE A 1 90 ? 1.144 0.686 -5.710 1.00 95.50 90 ILE A O 1
ATOM 726 N N . TYR A 1 91 ? 1.089 1.956 -7.575 1.00 94.31 91 TYR A N 1
ATOM 727 C CA . TYR A 1 91 ? 1.035 0.867 -8.536 1.00 94.31 91 TYR A CA 1
ATOM 728 C C . TYR A 1 91 ? 1.828 1.173 -9.802 1.00 94.31 91 TYR A C 1
ATOM 730 O O . TYR A 1 91 ? 2.113 2.323 -10.140 1.00 94.31 91 TYR A O 1
ATOM 738 N N . ASP A 1 92 ? 2.158 0.120 -10.535 1.00 92.06 92 ASP A N 1
ATOM 739 C CA . ASP A 1 92 ? 2.791 0.223 -11.843 1.00 92.06 92 ASP A CA 1
ATOM 740 C C . ASP A 1 92 ? 1.759 0.611 -12.924 1.00 92.06 92 ASP A C 1
ATOM 742 O O . ASP A 1 92 ? 0.707 -0.023 -13.039 1.00 92.06 92 ASP A O 1
ATOM 746 N N . PRO A 1 93 ? 1.995 1.638 -13.756 1.00 88.12 93 PRO A N 1
ATOM 747 C CA . PRO A 1 93 ? 1.008 2.089 -14.736 1.00 88.12 93 PRO A CA 1
ATOM 748 C C . PRO A 1 93 ? 0.773 1.124 -15.902 1.00 88.12 93 PRO A C 1
ATOM 750 O O . PRO A 1 93 ? -0.248 1.292 -16.580 1.00 88.12 93 PRO A O 1
ATOM 753 N N . ILE A 1 94 ? 1.695 0.201 -16.179 1.00 89.75 94 ILE A N 1
ATOM 754 C CA . ILE A 1 94 ? 1.659 -0.728 -17.308 1.00 89.75 94 ILE A CA 1
ATOM 755 C C . ILE A 1 94 ? 0.903 -1.985 -16.911 1.00 89.75 94 ILE A C 1
ATOM 757 O O . ILE A 1 94 ? -0.145 -2.256 -17.495 1.00 89.75 94 ILE A O 1
ATOM 761 N N . ASP A 1 95 ? 1.377 -2.712 -15.898 1.00 91.56 95 ASP A N 1
ATOM 762 C CA . ASP A 1 95 ? 0.734 -3.964 -15.478 1.00 91.56 95 ASP A CA 1
ATOM 763 C C . ASP A 1 95 ? -0.334 -3.785 -14.392 1.00 91.56 95 ASP A C 1
ATOM 765 O O . ASP A 1 95 ? -1.034 -4.738 -14.055 1.00 91.56 95 ASP A O 1
ATOM 769 N N . LYS A 1 96 ? -0.504 -2.556 -13.884 1.00 92.25 96 LYS A N 1
ATOM 770 C CA . LYS A 1 96 ? -1.490 -2.180 -12.854 1.00 92.25 96 LYS A CA 1
ATOM 771 C C . LYS A 1 96 ? -1.290 -2.868 -11.508 1.00 92.25 96 LYS A C 1
ATOM 773 O O . LYS A 1 96 ? -2.151 -2.748 -10.636 1.00 92.25 96 LYS A O 1
ATOM 778 N N . GLY A 1 97 ? -0.168 -3.554 -11.308 1.00 94.38 97 GLY A N 1
ATOM 779 C CA . GLY A 1 97 ? 0.118 -4.222 -10.054 1.00 94.38 97 GLY A CA 1
ATOM 780 C C . GLY A 1 97 ? 0.435 -3.217 -8.954 1.00 94.38 97 GLY A C 1
ATOM 781 O O . GLY A 1 97 ? 1.353 -2.401 -9.074 1.00 94.38 97 GLY A O 1
ATOM 782 N N . VAL A 1 98 ? -0.338 -3.290 -7.874 1.00 96.19 98 VAL A N 1
ATOM 783 C CA . VAL A 1 98 ? -0.160 -2.470 -6.674 1.00 96.19 98 VAL A CA 1
ATOM 784 C C . VAL A 1 98 ? 0.962 -3.064 -5.839 1.00 96.19 98 VAL A C 1
ATOM 786 O O . VAL A 1 98 ? 0.996 -4.272 -5.629 1.00 96.19 98 VAL A O 1
ATOM 789 N N . TYR A 1 99 ? 1.861 -2.232 -5.329 1.00 94.19 99 TYR A N 1
ATOM 790 C CA . TYR A 1 99 ? 2.963 -2.696 -4.481 1.00 94.19 99 TYR A CA 1
ATOM 791 C C . TYR A 1 99 ? 3.142 -1.870 -3.209 1.00 94.19 99 TYR A C 1
ATOM 793 O O . TYR A 1 99 ? 3.928 -2.256 -2.350 1.00 94.19 99 TYR A O 1
ATOM 801 N N . LYS A 1 100 ? 2.420 -0.759 -3.035 1.00 95.50 100 LYS A N 1
ATOM 802 C CA . LYS A 1 100 ? 2.355 -0.047 -1.756 1.00 95.50 100 LYS A CA 1
ATOM 803 C C . LYS A 1 100 ? 0.956 0.510 -1.534 1.00 95.50 100 LYS A C 1
ATOM 805 O O . LYS A 1 100 ? 0.361 1.106 -2.427 1.00 95.50 100 LYS A O 1
ATOM 810 N N . VAL A 1 101 ? 0.454 0.317 -0.323 1.00 97.06 101 VAL A N 1
ATOM 811 C CA . VAL A 1 101 ? -0.780 0.924 0.170 1.00 97.06 101 VAL A CA 1
ATOM 812 C C . VAL A 1 101 ? -0.441 1.619 1.476 1.00 97.06 101 VAL A C 1
ATOM 814 O O . VAL A 1 101 ? 0.106 0.977 2.373 1.00 97.06 101 VAL A O 1
ATOM 817 N N . ALA A 1 102 ? -0.743 2.906 1.582 1.00 95.62 102 ALA A N 1
ATOM 818 C CA . ALA A 1 102 ? -0.561 3.677 2.799 1.00 95.62 102 ALA A CA 1
ATOM 819 C C . ALA A 1 102 ? -1.870 4.315 3.263 1.00 95.62 102 ALA A C 1
ATOM 821 O O . ALA A 1 102 ? -2.765 4.597 2.460 1.00 95.62 102 ALA A O 1
ATOM 822 N N . PHE A 1 103 ? -1.956 4.514 4.569 1.00 94.38 103 PHE A N 1
ATOM 823 C CA . PHE A 1 103 ? -3.049 5.185 5.241 1.00 94.38 103 PHE A CA 1
ATOM 824 C C . PHE A 1 103 ? -2.473 6.187 6.231 1.00 94.38 103 PHE A C 1
ATOM 826 O O . PHE A 1 103 ? -1.671 5.808 7.088 1.00 94.38 103 PHE A O 1
ATOM 833 N N . GLN A 1 104 ? -2.908 7.435 6.105 1.00 91.94 104 GLN A N 1
ATOM 834 C CA . GLN A 1 104 ? -2.597 8.516 7.023 1.00 91.94 104 GLN A CA 1
ATOM 835 C C . GLN A 1 104 ? -3.837 8.877 7.837 1.00 91.94 104 GLN A C 1
ATOM 837 O O . GLN A 1 104 ? -4.936 8.983 7.289 1.00 91.94 104 GLN A O 1
ATOM 842 N N . GLY A 1 105 ? -3.648 9.073 9.137 1.00 89.38 105 GLY A N 1
ATOM 843 C CA . GLY A 1 105 ? -4.661 9.620 10.030 1.00 89.38 105 GLY A CA 1
ATOM 844 C C . GLY A 1 105 ? -4.247 9.486 11.490 1.00 89.38 105 GLY A C 1
ATOM 845 O O . GLY A 1 105 ? -3.074 9.289 11.812 1.00 89.38 105 GLY A O 1
ATOM 846 N N . SER A 1 106 ? -5.225 9.530 12.396 1.00 87.38 106 SER A N 1
ATOM 847 C CA . SER A 1 106 ? -4.948 9.361 13.826 1.00 87.38 106 SER A CA 1
ATOM 848 C C . SER A 1 106 ? -4.335 7.993 14.158 1.00 87.38 106 SER A C 1
ATOM 850 O O . SER A 1 106 ? -4.562 6.987 13.477 1.00 87.38 106 SER A O 1
ATOM 852 N N . TYR A 1 107 ? -3.618 7.923 15.280 1.00 84.81 107 TYR A N 1
ATOM 853 C CA . TYR A 1 107 ? -2.947 6.703 15.734 1.00 84.81 107 TYR A CA 1
ATOM 854 C C . TYR A 1 107 ? -3.882 5.481 15.827 1.00 84.81 107 TYR A C 1
ATOM 856 O O . TYR A 1 107 ? -3.538 4.382 15.387 1.00 84.81 107 TYR A O 1
ATOM 864 N N . GLU A 1 108 ? -5.091 5.656 16.371 1.00 87.88 108 GLU A N 1
ATOM 865 C CA . GLU A 1 108 ? -6.066 4.562 16.493 1.00 87.88 108 GLU A CA 1
ATOM 866 C C . GLU A 1 108 ? -6.585 4.094 15.126 1.00 87.88 108 GLU A C 1
ATOM 868 O O . GLU A 1 108 ? -6.839 2.903 14.921 1.00 87.88 108 GLU A O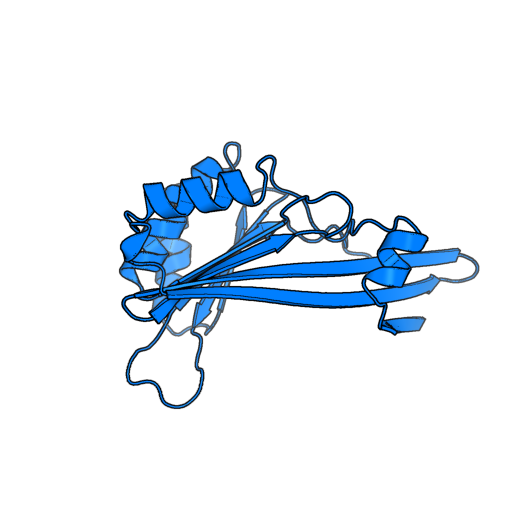 1
ATOM 873 N N . ARG A 1 109 ? -6.688 5.009 14.158 1.00 91.62 109 ARG A N 1
ATOM 874 C CA . ARG A 1 109 ? -7.100 4.703 12.784 1.00 91.62 109 ARG A CA 1
ATOM 875 C C . ARG A 1 109 ? -5.997 3.964 12.034 1.00 91.62 109 ARG A C 1
ATOM 877 O O . ARG A 1 109 ? -6.272 2.925 11.439 1.00 91.62 109 ARG A O 1
ATOM 884 N N . VAL A 1 110 ? -4.744 4.387 12.172 1.00 90.06 110 VAL A N 1
ATOM 885 C CA . VAL A 1 110 ? -3.568 3.660 11.667 1.00 90.06 110 VAL A CA 1
ATOM 886 C C . VAL A 1 110 ? -3.481 2.244 12.246 1.00 90.06 110 VAL A C 1
ATOM 888 O O . VAL A 1 110 ? -3.305 1.271 11.508 1.00 90.06 110 VAL A O 1
ATOM 891 N N . LYS A 1 111 ? -3.684 2.089 13.558 1.00 89.50 111 LYS A N 1
ATOM 892 C CA . LYS A 1 111 ? -3.718 0.776 14.216 1.00 89.50 111 LYS A CA 1
ATOM 893 C C . LYS A 1 111 ? -4.827 -0.116 13.654 1.00 89.50 111 LYS A C 1
ATOM 895 O O . LYS A 1 111 ? -4.598 -1.303 13.401 1.00 89.50 111 LYS A O 1
ATOM 900 N N . LEU A 1 112 ? -6.022 0.440 13.444 1.00 91.94 112 LEU A N 1
ATOM 901 C CA . LEU A 1 112 ? -7.139 -0.275 12.828 1.00 91.94 112 LEU A CA 1
ATOM 902 C C . LEU A 1 112 ? -6.817 -0.691 11.387 1.00 91.94 112 LEU A C 1
ATOM 904 O O . LEU A 1 112 ? -7.039 -1.854 11.042 1.00 91.94 112 LEU A O 1
ATOM 908 N N . PHE A 1 113 ? -6.257 0.216 10.582 1.00 93.75 113 PHE A N 1
AT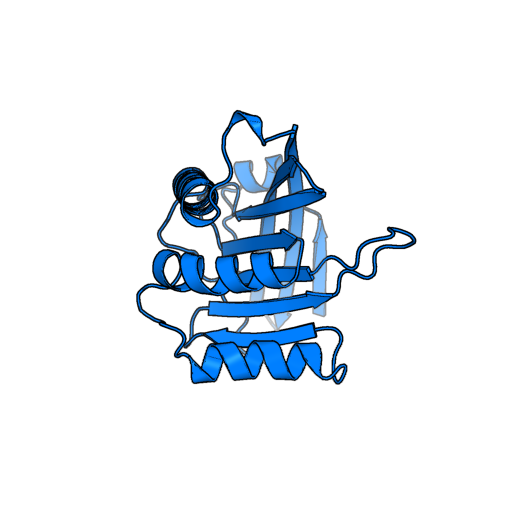OM 909 C CA . PHE A 1 113 ? -5.838 -0.058 9.208 1.00 93.75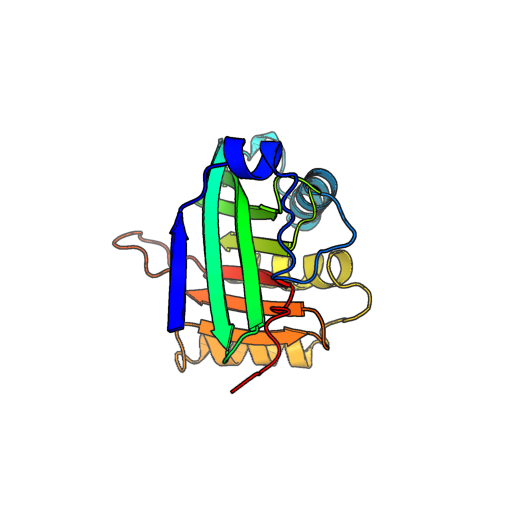 113 PHE A CA 1
ATOM 910 C C . PHE A 1 113 ? -4.845 -1.214 9.165 1.00 93.75 113 PHE A C 1
ATOM 912 O O . PHE A 1 113 ? -5.094 -2.211 8.489 1.00 93.75 113 PHE A O 1
ATOM 919 N N . MET A 1 114 ? -3.768 -1.137 9.952 1.00 91.19 114 MET A N 1
ATOM 920 C CA . MET A 1 114 ? -2.746 -2.182 10.001 1.00 91.19 114 MET A CA 1
ATOM 921 C C . MET A 1 114 ? -3.365 -3.528 10.387 1.00 91.19 114 MET A C 1
ATOM 923 O O . MET A 1 114 ? -3.032 -4.555 9.800 1.00 91.19 114 MET A O 1
ATOM 927 N N . LYS A 1 115 ? -4.304 -3.537 11.344 1.00 89.44 115 LYS A N 1
ATOM 928 C CA . LYS A 1 115 ? -5.001 -4.751 11.792 1.00 89.44 115 LYS A CA 1
ATOM 929 C C . LYS A 1 115 ? -5.885 -5.370 10.713 1.00 89.44 115 LYS A C 1
ATOM 931 O O . LYS A 1 115 ? -5.920 -6.590 10.573 1.00 89.44 115 LYS A O 1
ATOM 936 N N . LYS A 1 116 ? -6.643 -4.546 9.993 1.00 92.38 116 LYS A N 1
ATOM 937 C CA . LYS A 1 116 ? -7.656 -5.009 9.036 1.00 92.38 116 LYS A CA 1
ATOM 938 C C . LYS A 1 116 ? -7.078 -5.297 7.656 1.00 92.38 116 LYS A C 1
ATOM 940 O O . LYS A 1 116 ? -7.470 -6.282 7.044 1.00 92.38 116 LYS A O 1
ATOM 945 N N . MET A 1 117 ? -6.156 -4.465 7.181 1.00 94.00 117 MET A N 1
ATOM 946 C CA . MET A 1 117 ? -5.633 -4.559 5.820 1.00 94.00 117 MET A CA 1
ATOM 947 C C . MET A 1 117 ? -4.492 -5.562 5.680 1.00 94.00 117 MET A C 1
ATOM 949 O O . MET A 1 117 ? -4.350 -6.134 4.603 1.00 94.00 117 MET A O 1
ATOM 953 N N . ASN A 1 118 ? -3.727 -5.853 6.741 1.00 90.94 118 ASN A N 1
ATOM 954 C CA . ASN A 1 118 ? -2.643 -6.840 6.662 1.00 90.94 118 ASN A CA 1
ATOM 955 C C . ASN A 1 118 ? -3.137 -8.215 6.193 1.00 90.94 118 ASN A C 1
ATOM 957 O O . ASN A 1 118 ? -2.539 -8.812 5.306 1.00 90.94 118 ASN A O 1
ATOM 961 N N . SER A 1 119 ? -4.250 -8.708 6.741 1.00 87.44 119 SER A N 1
ATOM 962 C CA . SER A 1 119 ? -4.802 -10.014 6.356 1.00 87.44 119 SER A CA 1
ATOM 963 C C . SER A 1 119 ? -5.377 -10.043 4.938 1.00 87.44 119 SER A C 1
ATOM 965 O O . SER A 1 119 ? -5.484 -11.117 4.356 1.00 87.44 119 SER A O 1
ATOM 967 N N . ILE A 1 120 ? -5.751 -8.885 4.390 1.00 92.88 120 ILE A N 1
ATOM 968 C CA . ILE A 1 120 ? -6.315 -8.751 3.043 1.00 92.88 120 ILE A CA 1
ATOM 969 C C . ILE A 1 120 ? -5.196 -8.667 2.005 1.00 92.88 120 ILE A C 1
ATOM 971 O O . ILE A 1 120 ? -5.244 -9.350 0.986 1.00 92.88 120 ILE A O 1
ATOM 975 N N . LEU A 1 121 ? -4.187 -7.836 2.270 1.00 93.12 121 LEU A N 1
ATOM 976 C CA . LEU A 1 121 ? -3.069 -7.600 1.356 1.00 93.12 121 LEU A CA 1
ATOM 977 C C . LEU A 1 121 ? -2.035 -8.730 1.408 1.00 93.12 121 LEU A C 1
ATOM 979 O O . LEU A 1 121 ? -1.478 -9.103 0.378 1.00 93.12 121 LEU A O 1
ATOM 983 N N . CYS A 1 122 ? -1.812 -9.294 2.596 1.00 90.00 122 CYS A N 1
ATOM 984 C CA . CYS A 1 122 ? -0.776 -10.284 2.874 1.00 90.00 122 CYS A CA 1
ATOM 985 C C . CYS A 1 122 ? -1.372 -11.517 3.584 1.00 90.00 122 CYS A C 1
ATOM 987 O O . CYS A 1 122 ? -0.974 -11.838 4.707 1.00 90.00 122 CYS A O 1
ATOM 989 N N . PRO A 1 123 ? -2.316 -12.250 2.961 1.00 86.00 123 PRO A N 1
ATOM 990 C CA . PRO A 1 123 ? -3.046 -13.336 3.619 1.00 86.00 123 PRO A CA 1
ATOM 991 C C . PRO A 1 123 ? -2.164 -14.518 4.041 1.00 86.00 123 PRO A C 1
ATOM 993 O O . PRO A 1 123 ? -2.588 -15.324 4.850 1.00 86.00 123 PRO A O 1
ATOM 996 N N . GLN A 1 124 ? -0.946 -14.654 3.514 1.00 83.88 124 GLN A N 1
ATOM 997 C CA . GLN A 1 124 ? -0.007 -15.710 3.922 1.00 83.88 124 GLN A CA 1
ATOM 998 C C . GLN A 1 124 ? 0.951 -15.261 5.036 1.00 83.88 124 GLN A C 1
ATOM 1000 O O . GLN A 1 124 ? 1.746 -16.054 5.536 1.00 83.88 124 GLN A O 1
ATOM 1005 N N . ASN A 1 125 ? 0.895 -13.988 5.435 1.00 80.81 125 ASN A N 1
ATOM 1006 C CA . ASN A 1 125 ? 1.803 -13.385 6.400 1.00 80.81 125 ASN A CA 1
ATOM 1007 C C . ASN A 1 125 ? 0.991 -12.608 7.441 1.00 80.81 125 ASN A C 1
ATOM 1009 O O . ASN A 1 125 ? 0.954 -11.378 7.465 1.00 80.81 125 ASN A O 1
ATOM 1013 N N . TYR A 1 126 ? 0.292 -13.351 8.294 1.00 72.12 126 TYR A N 1
ATOM 1014 C CA . TYR A 1 126 ? -0.470 -12.767 9.390 1.00 72.12 126 TYR A CA 1
ATOM 1015 C C . TYR A 1 126 ? 0.469 -12.199 10.453 1.00 72.12 126 TYR A C 1
ATOM 1017 O O . TYR A 1 126 ? 1.362 -12.894 10.931 1.00 72.12 126 TYR A O 1
ATOM 1025 N N . LEU A 1 127 ? 0.227 -10.954 10.851 1.00 83.06 127 LEU A N 1
ATOM 1026 C CA . LEU A 1 127 ? 0.818 -10.384 12.053 1.00 83.06 127 LEU A CA 1
ATOM 1027 C C . LEU A 1 127 ? 0.135 -10.968 13.295 1.00 83.06 127 LEU A C 1
ATOM 1029 O O . LEU A 1 127 ? -1.097 -10.942 13.411 1.00 83.06 127 LEU A O 1
ATOM 1033 N N . THR A 1 128 ? 0.927 -11.457 14.245 1.00 84.25 128 THR A N 1
ATOM 1034 C CA . THR A 1 128 ? 0.425 -11.829 15.570 1.00 84.25 128 THR A CA 1
ATOM 1035 C C . THR A 1 128 ? 0.152 -10.580 16.409 1.00 84.25 128 THR A C 1
ATOM 1037 O O . THR A 1 128 ? 0.621 -9.485 16.102 1.00 84.25 128 THR A O 1
ATOM 1040 N N . THR A 1 129 ? -0.606 -10.719 17.502 1.00 83.81 129 THR A N 1
ATOM 1041 C CA . THR A 1 129 ? -0.837 -9.591 18.431 1.00 83.81 129 THR A CA 1
ATOM 1042 C C . THR A 1 129 ? 0.475 -9.063 19.022 1.00 83.81 129 THR A C 1
ATOM 1044 O O . THR A 1 129 ? 0.601 -7.860 19.234 1.00 83.81 129 THR A O 1
ATOM 1047 N N . GLU A 1 130 ? 1.459 -9.937 19.238 1.00 85.81 130 GLU A N 1
ATOM 1048 C CA . GLU A 1 130 ? 2.793 -9.552 19.705 1.00 85.81 130 GLU A CA 1
ATOM 1049 C C . GLU A 1 130 ? 3.525 -8.696 18.667 1.00 85.81 130 GLU A C 1
ATOM 1051 O O . GLU A 1 130 ? 4.059 -7.650 19.028 1.00 85.81 130 GLU A O 1
ATOM 1056 N N . ASP A 1 131 ? 3.462 -9.060 17.382 1.00 87.12 131 ASP A N 1
ATOM 1057 C CA . ASP A 1 131 ? 4.062 -8.265 16.302 1.00 87.12 131 ASP A CA 1
ATOM 1058 C C . ASP A 1 131 ? 3.419 -6.879 16.198 1.00 87.12 131 ASP A C 1
ATOM 1060 O O . ASP A 1 131 ? 4.117 -5.868 16.105 1.00 87.12 131 ASP A O 1
ATOM 1064 N N . TYR A 1 132 ? 2.083 -6.815 16.272 1.00 85.31 132 TYR A N 1
ATOM 1065 C CA . TYR A 1 132 ? 1.349 -5.547 16.309 1.00 85.31 132 TYR A CA 1
ATOM 1066 C C . TYR A 1 132 ? 1.843 -4.651 17.445 1.00 85.31 132 TYR A C 1
ATOM 1068 O O . TYR A 1 132 ? 2.134 -3.477 17.217 1.00 85.31 132 TYR A O 1
ATOM 1076 N N . ASN A 1 133 ? 1.937 -5.195 18.658 1.00 85.00 133 ASN A N 1
ATOM 1077 C CA . ASN A 1 133 ? 2.366 -4.431 19.825 1.00 85.00 133 ASN A CA 1
ATOM 1078 C C . ASN A 1 133 ? 3.830 -4.006 19.698 1.00 85.00 133 ASN A C 1
ATOM 1080 O O . ASN A 1 133 ? 4.134 -2.845 19.937 1.00 85.00 133 ASN A O 1
ATOM 1084 N N . TYR A 1 134 ? 4.713 -4.887 19.221 1.00 84.56 134 TYR A N 1
ATOM 1085 C CA . TYR A 1 134 ? 6.119 -4.563 18.986 1.00 84.56 134 TYR A CA 1
ATOM 1086 C C . TYR A 1 134 ? 6.278 -3.343 18.071 1.00 84.56 134 TYR A C 1
ATOM 1088 O O . TYR A 1 134 ? 6.984 -2.400 18.432 1.00 84.56 134 TYR A O 1
ATOM 1096 N N . ILE A 1 135 ? 5.596 -3.343 16.920 1.00 86.06 135 ILE A N 1
ATOM 1097 C CA . ILE A 1 135 ? 5.646 -2.250 15.939 1.00 86.06 135 ILE A CA 1
ATOM 1098 C C . ILE A 1 135 ? 5.161 -0.940 16.573 1.00 86.06 135 ILE A C 1
ATOM 1100 O O . ILE A 1 135 ? 5.819 0.096 16.476 1.00 86.06 135 ILE A O 1
ATOM 1104 N N . LEU A 1 136 ? 4.014 -1.000 17.249 1.00 82.31 136 LEU A N 1
ATOM 1105 C CA . LEU A 1 136 ? 3.347 0.156 17.836 1.00 82.31 136 LEU A CA 1
ATOM 1106 C C . LEU A 1 136 ? 4.098 0.742 19.038 1.00 82.31 136 LEU A C 1
ATOM 1108 O O . LEU A 1 136 ? 4.134 1.965 19.182 1.00 82.31 136 LEU A O 1
ATOM 1112 N N . ASP A 1 137 ? 4.693 -0.102 19.879 1.00 80.62 137 ASP A N 1
ATOM 1113 C CA . ASP A 1 137 ? 5.441 0.299 21.073 1.00 80.62 137 ASP A CA 1
ATOM 1114 C C . ASP A 1 137 ? 6.797 0.900 20.704 1.00 80.62 137 ASP A C 1
ATOM 1116 O O . ASP A 1 137 ? 7.196 1.916 21.277 1.00 80.62 137 ASP A O 1
ATOM 1120 N N . HIS A 1 138 ? 7.492 0.324 19.713 1.00 76.62 138 HIS A N 1
ATOM 1121 C CA . HIS A 1 138 ? 8.743 0.896 19.202 1.00 76.62 138 HIS A CA 1
ATOM 1122 C C . HIS A 1 138 ? 8.517 2.309 18.690 1.00 76.62 138 HIS A C 1
ATOM 1124 O O . HIS A 1 138 ? 9.265 3.221 19.040 1.00 76.62 138 HIS A O 1
ATOM 1130 N N . TYR A 1 139 ? 7.432 2.492 17.953 1.00 73.44 139 TYR A N 1
ATOM 1131 C CA . TYR A 1 139 ? 7.059 3.775 17.404 1.00 73.44 139 TYR A CA 1
ATOM 1132 C C . TYR A 1 139 ? 6.623 4.780 18.494 1.00 73.44 139 TYR A C 1
ATOM 1134 O O . TYR A 1 139 ? 7.144 5.890 18.573 1.00 73.44 139 TYR A O 1
ATOM 1142 N N . LYS A 1 140 ? 5.754 4.375 19.434 1.00 72.62 140 LYS A N 1
ATOM 1143 C CA . LYS A 1 140 ? 5.326 5.227 20.565 1.00 72.62 140 LYS A CA 1
ATOM 1144 C C . LYS A 1 140 ? 6.452 5.631 21.509 1.00 72.62 140 LYS A C 1
ATOM 1146 O O . LYS A 1 140 ? 6.352 6.667 22.159 1.00 72.62 140 LYS A O 1
ATOM 1151 N N . SER A 1 141 ? 7.497 4.815 21.623 1.00 68.75 141 SER A N 1
ATOM 1152 C CA . SER A 1 141 ? 8.597 5.069 22.555 1.00 68.75 141 SER A CA 1
ATOM 1153 C C . SER A 1 141 ? 9.454 6.291 22.197 1.00 68.75 141 SER A C 1
ATOM 1155 O O . SER A 1 141 ? 10.358 6.620 22.962 1.00 68.75 141 SER A O 1
ATOM 1157 N N . GLY A 1 142 ? 9.206 6.943 21.051 1.00 64.25 142 GLY A N 1
ATOM 1158 C CA . GLY A 1 142 ? 9.981 8.096 20.579 1.00 64.25 142 GLY A CA 1
ATOM 1159 C C . GLY A 1 142 ? 11.430 7.745 20.238 1.00 64.25 142 GLY A C 1
ATOM 1160 O O . GLY A 1 142 ? 12.265 8.625 20.073 1.00 64.25 142 GLY A O 1
ATOM 1161 N N . LYS A 1 143 ? 11.755 6.447 20.168 1.00 62.56 143 LYS A N 1
ATOM 1162 C CA . LYS A 1 143 ? 13.098 5.958 19.836 1.00 62.56 143 LYS A CA 1
ATOM 1163 C C . LYS A 1 143 ? 13.416 6.091 18.350 1.00 62.56 143 LYS A C 1
ATOM 1165 O O . LYS A 1 143 ? 14.583 6.000 17.980 1.00 62.56 143 LYS A O 1
ATOM 1170 N N . SER A 1 144 ? 12.398 6.253 17.512 1.00 65.88 144 SER A N 1
ATOM 1171 C CA . SER A 1 144 ? 12.551 6.529 16.093 1.00 65.88 144 SER A CA 1
ATOM 1172 C C . SER A 1 144 ? 11.284 7.176 15.554 1.00 65.88 144 SER A C 1
ATOM 1174 O O . SER A 1 144 ? 10.186 6.773 15.936 1.00 65.88 144 SER A O 1
ATOM 1176 N N . ASP A 1 145 ? 11.454 8.123 14.637 1.00 69.62 145 ASP A N 1
ATOM 1177 C CA . ASP A 1 145 ? 10.351 8.731 13.887 1.00 69.62 145 ASP A CA 1
ATOM 1178 C C . ASP A 1 145 ? 9.764 7.760 12.852 1.00 69.62 145 ASP A C 1
ATOM 1180 O O . ASP A 1 145 ? 8.669 7.977 12.344 1.00 69.62 145 ASP A O 1
ATOM 1184 N N . TYR A 1 146 ? 10.447 6.633 12.611 1.00 79.88 146 TYR A N 1
ATOM 1185 C CA . TYR A 1 146 ? 10.018 5.598 11.684 1.00 79.88 146 TYR A CA 1
ATOM 1186 C C . TYR A 1 146 ? 10.252 4.179 12.237 1.00 79.88 146 TYR A C 1
ATOM 1188 O O . TYR A 1 146 ? 11.229 3.890 12.926 1.00 79.88 146 TYR A O 1
ATOM 1196 N N . VAL A 1 147 ? 9.376 3.238 11.891 1.00 86.44 147 VAL A N 1
ATOM 1197 C CA . VAL A 1 147 ? 9.551 1.805 12.166 1.00 86.44 147 VAL A CA 1
ATOM 1198 C C . VAL A 1 147 ? 9.366 1.019 10.876 1.00 86.44 147 VAL A C 1
ATOM 1200 O O . VAL A 1 147 ? 8.343 1.159 10.218 1.00 86.44 147 VAL A O 1
ATOM 1203 N N . SER A 1 148 ? 10.315 0.136 10.544 1.00 89.12 148 SER A N 1
ATOM 1204 C CA . SER A 1 148 ? 10.164 -0.870 9.482 1.00 89.12 148 SER A CA 1
ATOM 1205 C C . SER A 1 148 ? 10.138 -2.271 10.074 1.00 89.12 148 SER A C 1
ATOM 1207 O O . SER A 1 148 ? 11.093 -2.702 10.719 1.00 89.12 148 SER A O 1
ATOM 1209 N N . TYR A 1 149 ? 9.092 -3.024 9.757 1.00 89.69 149 TYR A N 1
ATOM 1210 C CA . TYR A 1 149 ? 8.912 -4.407 10.171 1.00 89.69 149 TYR A CA 1
ATOM 1211 C C . TYR A 1 149 ? 8.779 -5.316 8.946 1.00 89.69 149 TYR A C 1
ATOM 1213 O O . TYR A 1 149 ? 7.923 -5.103 8.086 1.00 89.69 149 TYR A O 1
ATOM 1221 N N . LYS A 1 150 ? 9.640 -6.333 8.843 1.00 89.75 150 LYS A N 1
ATOM 1222 C CA . LYS A 1 150 ? 9.609 -7.298 7.733 1.00 89.75 150 LYS A CA 1
ATOM 1223 C C . LYS A 1 150 ? 8.458 -8.277 7.921 1.00 89.75 150 LYS A C 1
ATOM 1225 O O . LYS A 1 150 ? 8.371 -8.958 8.935 1.00 89.75 150 LYS A O 1
ATOM 1230 N N . LEU A 1 151 ? 7.620 -8.389 6.899 1.00 87.00 151 LEU A N 1
ATOM 1231 C CA . LEU A 1 151 ? 6.469 -9.272 6.869 1.00 87.00 151 LEU A CA 1
ATOM 1232 C C . LEU A 1 151 ? 6.760 -10.453 5.933 1.00 87.00 151 LEU A C 1
ATOM 1234 O O . LEU A 1 151 ? 6.481 -10.435 4.731 1.00 87.00 151 LEU A O 1
ATOM 1238 N N . GLY A 1 152 ? 7.383 -11.487 6.498 1.00 85.38 152 GLY A N 1
ATOM 1239 C CA . GLY A 1 152 ? 7.917 -12.600 5.719 1.00 85.38 152 GLY A CA 1
ATOM 1240 C C . GLY A 1 152 ? 9.037 -12.162 4.771 1.00 85.38 152 GLY A C 1
ATOM 1241 O O . GLY A 1 152 ? 9.854 -11.310 5.108 1.00 85.38 152 GLY A O 1
ATOM 1242 N N . ARG A 1 153 ? 9.101 -12.784 3.585 1.00 84.69 153 ARG A N 1
ATOM 1243 C CA . ARG A 1 153 ? 10.152 -12.521 2.579 1.00 84.69 153 ARG A CA 1
ATOM 1244 C C . ARG A 1 153 ? 9.775 -11.481 1.527 1.00 84.69 153 ARG A C 1
ATOM 1246 O O . ARG A 1 153 ? 10.644 -11.061 0.776 1.00 84.69 153 ARG A O 1
ATOM 1253 N N . GLN A 1 154 ? 8.490 -11.160 1.411 1.00 88.31 154 GLN A N 1
ATOM 1254 C CA . GLN A 1 154 ? 7.952 -10.448 0.249 1.00 88.31 154 GLN A CA 1
ATOM 1255 C C . GLN A 1 154 ? 7.427 -9.063 0.584 1.00 88.31 154 GLN A C 1
ATOM 1257 O O . GLN A 1 154 ? 7.298 -8.246 -0.318 1.00 88.31 154 GLN A O 1
ATOM 1262 N N . TYR A 1 155 ? 7.109 -8.794 1.848 1.00 91.44 155 TYR A N 1
ATOM 1263 C CA . TYR A 1 155 ? 6.428 -7.571 2.239 1.00 91.44 155 TYR A CA 1
ATOM 1264 C C . TYR A 1 155 ? 7.072 -6.970 3.481 1.00 91.44 155 TYR A C 1
ATOM 1266 O O . TYR A 1 155 ? 7.824 -7.617 4.214 1.00 91.44 155 TYR A O 1
ATOM 1274 N N . LYS A 1 156 ? 6.765 -5.706 3.727 1.00 92.44 156 LYS A N 1
ATOM 1275 C CA . LYS A 1 156 ? 7.110 -5.002 4.954 1.00 92.44 156 LYS A CA 1
ATOM 1276 C C . LYS A 1 156 ? 6.016 -4.013 5.316 1.00 92.44 156 LYS A C 1
ATOM 1278 O O . LYS A 1 156 ? 5.238 -3.578 4.465 1.00 92.44 156 LYS A O 1
ATOM 1283 N N . ILE A 1 157 ? 5.997 -3.663 6.588 1.00 92.12 157 ILE A N 1
ATOM 1284 C CA . ILE A 1 157 ? 5.142 -2.632 7.150 1.00 92.12 157 ILE A CA 1
ATOM 1285 C C . ILE A 1 157 ? 6.049 -1.499 7.597 1.00 92.12 157 ILE A C 1
ATOM 1287 O O . ILE A 1 157 ? 7.054 -1.748 8.263 1.00 92.12 157 ILE A O 1
ATOM 1291 N N . MET A 1 158 ? 5.714 -0.275 7.208 1.00 91.25 158 MET A N 1
ATOM 1292 C CA . MET A 1 158 ? 6.412 0.922 7.661 1.00 91.25 158 MET A CA 1
ATOM 1293 C C . MET A 1 158 ? 5.432 1.842 8.373 1.00 91.25 158 MET A C 1
ATOM 1295 O O . MET A 1 158 ? 4.344 2.070 7.851 1.00 91.25 158 MET A O 1
ATOM 1299 N N . LEU A 1 159 ? 5.804 2.339 9.547 1.00 88.44 159 LEU A N 1
ATOM 1300 C CA . LEU A 1 159 ? 5.080 3.389 10.263 1.00 88.44 159 LEU A CA 1
ATOM 1301 C C . LEU A 1 159 ? 5.979 4.613 10.340 1.00 88.44 159 LEU A C 1
ATOM 1303 O O . LEU A 1 159 ? 7.163 4.459 10.634 1.00 88.44 159 LEU A O 1
ATOM 1307 N N . ASP A 1 160 ? 5.413 5.785 10.096 1.00 84.38 160 ASP A N 1
ATOM 1308 C CA . ASP A 1 160 ? 6.118 7.062 10.080 1.00 84.38 160 ASP A CA 1
ATOM 1309 C C . ASP A 1 160 ? 5.276 8.149 10.769 1.00 84.38 160 ASP A C 1
ATOM 1311 O O . ASP A 1 160 ? 4.042 8.137 10.692 1.00 84.38 160 ASP A O 1
ATOM 1315 N N . ALA A 1 161 ? 5.938 9.053 11.496 1.00 71.25 161 ALA A N 1
ATOM 1316 C CA . ALA A 1 161 ? 5.351 10.309 11.958 1.00 71.25 161 ALA A CA 1
ATOM 1317 C C . ALA A 1 161 ? 5.543 11.333 10.850 1.00 71.25 161 ALA A C 1
ATOM 1319 O O . ALA A 1 161 ? 6.658 11.795 10.626 1.00 71.25 161 ALA A O 1
ATOM 1320 N N . THR A 1 162 ? 4.468 11.729 10.179 1.00 62.16 162 THR A N 1
ATOM 1321 C CA . THR A 1 162 ? 4.557 12.856 9.256 1.00 62.16 162 THR A CA 1
ATOM 1322 C C . THR A 1 162 ? 4.631 14.140 10.077 1.00 62.16 162 THR A C 1
ATOM 1324 O O . THR A 1 162 ? 3.604 14.678 10.481 1.00 62.16 162 THR A O 1
ATOM 1327 N N . ASP A 1 163 ? 5.846 14.621 10.341 1.00 54.69 163 ASP A N 1
ATOM 1328 C CA . ASP A 1 163 ? 6.095 15.995 10.789 1.00 54.69 163 ASP A CA 1
ATOM 1329 C C . ASP A 1 163 ? 6.033 16.918 9.554 1.00 54.69 163 ASP A C 1
ATOM 1331 O O . ASP A 1 163 ? 7.040 17.467 9.109 1.00 54.69 163 ASP A O 1
ATOM 1335 N N . GLU A 1 164 ? 4.856 17.042 8.930 1.00 51.97 164 GLU A N 1
ATOM 1336 C CA . GLU A 1 164 ? 4.628 18.145 7.992 1.00 51.97 164 GLU A CA 1
ATOM 1337 C C . GLU A 1 164 ? 4.299 19.408 8.803 1.00 51.97 164 GLU A C 1
ATOM 1339 O O . GLU A 1 164 ? 3.482 19.379 9.726 1.00 51.97 164 GLU A O 1
ATOM 1344 N N . GLU A 1 165 ? 5.016 20.492 8.497 1.00 46.41 165 GLU A N 1
ATOM 1345 C CA . GLU A 1 165 ? 5.006 21.767 9.218 1.00 46.41 165 GLU A CA 1
ATOM 1346 C C . GLU A 1 165 ? 3.583 22.260 9.562 1.00 46.41 165 GLU A C 1
ATOM 1348 O O .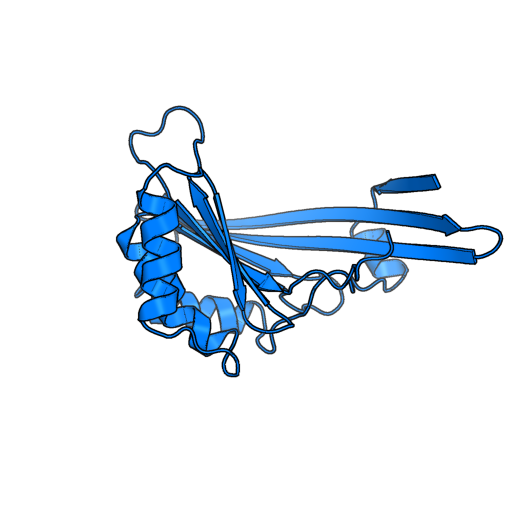 GLU A 1 165 ? 2.703 22.331 8.709 1.00 46.41 165 GLU A O 1
ATOM 1353 N N . GLU A 1 166 ? 3.396 22.643 10.831 1.00 43.38 166 GLU A N 1
ATOM 1354 C CA . GLU A 1 166 ? 2.275 23.446 11.349 1.00 43.38 166 GLU A CA 1
ATOM 1355 C C . GLU A 1 166 ? 0.848 22.960 11.029 1.00 43.38 166 GLU A C 1
ATOM 1357 O O . GLU A 1 166 ? -0.016 23.735 10.617 1.00 43.38 166 GLU A O 1
ATOM 1362 N N . THR A 1 167 ? 0.535 21.699 11.330 1.00 46.78 167 THR A N 1
ATOM 1363 C CA . THR A 1 167 ? -0.862 21.314 11.596 1.00 46.78 167 THR A CA 1
ATOM 1364 C C . THR A 1 167 ? -1.051 21.009 13.085 1.00 46.78 167 THR A C 1
ATOM 1366 O O . THR A 1 167 ? -0.167 20.460 13.740 1.00 46.78 167 THR A O 1
ATOM 1369 N N . GLU A 1 168 ? -2.198 21.388 13.667 1.00 47.34 168 GLU A N 1
ATOM 1370 C CA . GLU A 1 168 ? -2.531 21.123 15.085 1.00 47.34 168 GLU A CA 1
ATOM 1371 C C . GLU A 1 168 ? -2.669 19.618 15.415 1.00 47.34 168 GLU A C 1
ATOM 1373 O O . GLU A 1 168 ? -2.903 19.249 16.569 1.00 47.34 168 GLU A O 1
ATOM 1378 N N . TYR A 1 169 ? -2.504 18.735 14.425 1.00 51.75 169 TYR A N 1
ATOM 1379 C CA . TYR A 1 169 ? -2.716 17.298 14.532 1.00 51.75 169 TYR A CA 1
ATOM 1380 C C . TYR A 1 169 ? -1.452 16.542 14.130 1.00 51.75 169 TYR A C 1
ATOM 1382 O O . TYR A 1 169 ? -0.959 16.670 13.016 1.00 51.75 169 TYR A O 1
ATOM 1390 N N . LYS A 1 170 ? -0.929 15.711 15.041 1.00 60.88 170 LYS A N 1
ATOM 1391 C CA . LYS A 1 170 ? 0.119 14.753 14.685 1.00 60.88 170 LYS A CA 1
ATOM 1392 C C . LYS A 1 170 ? -0.517 13.608 13.903 1.00 60.88 170 LYS A C 1
ATOM 1394 O O . LYS A 1 170 ? -1.138 12.724 14.500 1.00 60.88 170 LYS A O 1
ATOM 1399 N N . ASP A 1 171 ? -0.357 13.645 12.590 1.00 75.12 171 ASP A N 1
ATOM 1400 C CA . ASP A 1 171 ? -0.786 12.571 11.710 1.00 75.12 171 ASP A CA 1
ATOM 1401 C C . ASP A 1 171 ? 0.259 11.456 11.648 1.00 75.12 171 ASP A C 1
ATOM 1403 O O . ASP A 1 171 ? 1.472 11.665 11.703 1.00 75.12 171 ASP A O 1
ATOM 1407 N N . TYR A 1 172 ? -0.249 10.232 11.574 1.00 85.00 172 TYR A N 1
ATOM 1408 C CA . TYR A 1 172 ? 0.537 9.014 11.498 1.00 85.00 172 TYR A CA 1
ATOM 1409 C C . TYR A 1 172 ? 0.322 8.401 10.121 1.00 85.00 172 TYR A C 1
ATOM 1411 O O . TYR A 1 172 ? -0.828 8.228 9.721 1.00 85.00 172 TYR A O 1
ATOM 1419 N N . GLU A 1 173 ? 1.388 8.010 9.420 1.00 90.50 173 GLU A N 1
ATOM 1420 C CA . GLU A 1 173 ? 1.281 7.210 8.197 1.00 90.50 173 GLU A CA 1
ATOM 1421 C C . GLU A 1 173 ? 1.702 5.768 8.499 1.00 90.50 173 GLU A C 1
ATOM 1423 O O . GLU A 1 173 ? 2.766 5.502 9.054 1.00 90.50 173 GLU A O 1
ATOM 1428 N N . VAL A 1 174 ? 0.873 4.805 8.101 1.00 92.56 174 VAL A N 1
ATOM 1429 C CA . VAL A 1 174 ? 1.284 3.404 7.982 1.00 92.56 174 VAL A CA 1
ATOM 1430 C C . VAL A 1 174 ? 1.217 2.982 6.532 1.00 92.56 174 VAL A C 1
ATOM 1432 O O . VAL A 1 174 ? 0.255 3.283 5.831 1.00 92.56 174 VAL A O 1
ATOM 1435 N N . SER A 1 175 ? 2.205 2.218 6.085 1.00 94.50 175 SER A N 1
ATOM 1436 C CA . SER A 1 175 ? 2.183 1.580 4.781 1.00 94.50 175 SER A CA 1
ATOM 1437 C C . SER A 1 175 ? 2.480 0.094 4.861 1.00 94.50 175 SER A C 1
ATOM 1439 O O . SER A 1 175 ? 3.343 -0.356 5.610 1.00 94.50 175 SER A O 1
ATOM 1441 N N . ILE A 1 176 ? 1.750 -0.670 4.057 1.00 94.56 176 ILE A N 1
ATOM 1442 C CA . ILE A 1 176 ? 2.029 -2.069 3.757 1.00 94.56 176 ILE A CA 1
ATOM 1443 C C . ILE A 1 176 ? 2.542 -2.075 2.323 1.00 94.56 176 ILE A C 1
ATOM 1445 O O . ILE A 1 176 ? 1.862 -1.591 1.412 1.00 94.56 176 ILE A O 1
ATOM 1449 N N . GLN A 1 177 ? 3.752 -2.584 2.112 1.00 93.75 177 GLN A N 1
ATOM 1450 C CA . GLN A 1 177 ? 4.378 -2.563 0.795 1.00 93.75 177 GLN A CA 1
ATOM 1451 C C . GLN A 1 177 ? 5.157 -3.834 0.485 1.00 93.75 177 GLN A C 1
ATOM 1453 O O . GLN A 1 177 ? 5.675 -4.503 1.381 1.00 93.75 177 GLN A O 1
ATOM 1458 N N . GLY A 1 178 ? 5.270 -4.124 -0.808 1.00 91.56 178 GLY A N 1
ATOM 1459 C CA . GLY A 1 178 ? 6.248 -5.044 -1.351 1.00 91.56 178 GLY A CA 1
ATOM 1460 C C . GLY A 1 178 ? 7.640 -4.686 -0.860 1.00 91.56 178 GLY A C 1
ATOM 1461 O O . GLY A 1 178 ? 8.030 -3.516 -0.784 1.00 91.56 178 GLY A O 1
ATOM 1462 N N . ASP A 1 179 ? 8.385 -5.713 -0.499 1.00 86.50 179 ASP A N 1
ATOM 1463 C CA . ASP A 1 179 ? 9.806 -5.589 -0.276 1.00 86.50 179 ASP A CA 1
ATOM 1464 C C . ASP A 1 179 ? 10.513 -5.378 -1.616 1.00 86.50 179 ASP A C 1
ATOM 1466 O O . ASP A 1 179 ? 10.035 -5.836 -2.661 1.00 86.50 179 ASP A O 1
ATOM 1470 N N . GLN A 1 180 ? 11.631 -4.657 -1.598 1.00 78.75 180 GLN A N 1
ATOM 1471 C CA . GLN A 1 180 ? 12.379 -4.419 -2.825 1.00 78.75 180 GLN A CA 1
ATOM 1472 C C . GLN A 1 180 ? 13.057 -5.712 -3.290 1.00 78.75 180 GLN A C 1
ATOM 1474 O O . GLN A 1 180 ? 13.758 -6.373 -2.527 1.00 78.75 180 GLN A O 1
ATOM 1479 N N . PHE A 1 181 ? 12.919 -6.027 -4.575 1.00 67.75 181 PHE A N 1
ATOM 1480 C CA . PHE A 1 181 ? 13.665 -7.078 -5.266 1.00 67.75 181 PHE A CA 1
ATOM 1481 C C . PHE A 1 181 ? 15.139 -6.747 -5.454 1.00 67.75 181 PHE A C 1
ATOM 1483 O O . PHE A 1 181 ? 15.875 -7.592 -5.967 1.00 67.75 181 PHE A O 1
ATOM 1490 N N . ILE A 1 182 ? 15.593 -5.554 -5.053 1.00 54.56 182 ILE A N 1
ATOM 1491 C CA . ILE A 1 182 ? 17.017 -5.245 -4.976 1.00 54.56 182 ILE A CA 1
ATOM 1492 C C . ILE A 1 182 ? 17.593 -6.081 -3.830 1.00 54.56 182 ILE A C 1
ATOM 1494 O O . ILE A 1 182 ? 17.854 -5.613 -2.725 1.00 54.56 182 ILE A O 1
ATOM 1498 N N . SER A 1 183 ? 17.770 -7.369 -4.120 1.00 40.16 183 SER A N 1
ATOM 1499 C CA . SER A 1 183 ? 18.647 -8.259 -3.406 1.00 40.16 183 SER A CA 1
ATOM 1500 C C . SER A 1 183 ? 19.949 -7.510 -3.219 1.00 40.16 183 SER A C 1
ATOM 1502 O O . SER A 1 183 ? 20.523 -7.018 -4.195 1.00 40.16 183 SER A O 1
ATOM 1504 N N . ASN A 1 184 ? 20.391 -7.444 -1.972 1.00 36.91 184 ASN A N 1
ATOM 1505 C CA . ASN A 1 184 ? 21.778 -7.267 -1.594 1.00 36.91 184 ASN A CA 1
ATOM 1506 C C . ASN A 1 184 ? 22.720 -7.763 -2.702 1.00 36.91 184 ASN A C 1
ATOM 1508 O O . ASN A 1 184 ? 22.948 -8.961 -2.849 1.00 36.91 184 ASN A O 1
ATOM 1512 N N . ILE A 1 185 ? 23.266 -6.836 -3.478 1.00 40.34 185 ILE A N 1
ATOM 1513 C CA . ILE A 1 185 ? 24.527 -7.042 -4.179 1.00 40.34 185 ILE A CA 1
ATOM 1514 C C . ILE A 1 185 ? 25.377 -5.838 -3.793 1.00 40.34 185 ILE A C 1
ATOM 1516 O O . ILE A 1 185 ? 25.530 -4.891 -4.580 1.00 40.34 185 ILE A O 1
ATOM 1520 N N . TYR A 1 186 ? 25.788 -5.883 -2.517 1.00 38.72 186 TYR A N 1
ATOM 1521 C CA . TYR A 1 186 ? 26.986 -5.227 -1.998 1.00 38.72 186 TYR A CA 1
ATOM 1522 C C . TYR A 1 186 ? 28.145 -5.391 -2.989 1.00 38.72 186 TYR A C 1
ATOM 1524 O O . TYR A 1 186 ? 28.250 -6.481 -3.601 1.00 38.72 186 TYR A O 1
#

pLDDT: mean 83.84, std 12.87, range [36.91, 97.25]

Solvent-accessible surface area (backbone atoms only — not comparable to full-atom values): 10298 Å² total; per-residue (Å²): 96,79,48,80,42,81,48,53,72,67,55,37,59,76,68,69,56,63,51,68,50,46,37,60,41,92,55,45,62,68,56,48,50,54,49,48,32,61,75,67,71,51,53,80,89,41,52,73,50,77,50,77,50,74,52,33,37,35,40,40,39,50,60,90,91,50,73,49,78,47,45,54,42,40,32,36,42,39,37,37,31,64,95,75,24,35,40,38,42,32,24,25,83,75,80,48,42,22,31,37,41,34,38,35,24,49,66,71,54,34,53,47,46,57,66,58,46,41,53,70,65,35,66,91,48,71,77,50,74,66,54,53,48,52,56,52,51,50,40,70,65,69,78,34,69,58,40,80,44,77,42,73,92,49,28,30,39,38,39,37,58,58,85,63,85,92,58,103,61,81,38,26,35,34,32,49,27,33,33,64,61,74,64,88,76,127

Organism: NCBI:txid39488

Secondary structure (DSSP, 8-state):
-EEEEE--HHHHHHHT----SBPPPSS-HHHHHHHHHHHTT--GGGEEEEEEEEEEEEEEEEETTEEEEEEEEEEEEEEEEGGG-EEEEEE-TTT--EEEEEEEE-HHHHHHHHHHHHHHH-TTSPPPHHHHHHHHHHHHTTS-SEEEEEETTTEEEEEEEE--TT-SS-EEEEEEEEPBS-----

Mean predicted aligned error: 6.98 Å

Nearest PDB structures (foldseek):
  3d3o-assembly2_B  TM=4.542E-01  e=1.441E+00  Acinetobacter baylyi ADP1
  8eju-assembly1_A  TM=4.451E-01  e=5.263E+00  Pseudomonas putida KT2440
  3qsz-assembly1_A  TM=2.762E-01  e=2.138E+00  Xanthomonas citri
  6gqf-assembly2_B  TM=2.501E-01  e=3.754E+00  Mus musculus

Foldseek 3Di:
DKDKDWDDPVRCQVVVPWAPFFFFFPDFPVRLVVQCCVLLVPDPVQWDDKDKDKTWMWIWDDDPPDIDIGIDIKMWIWIAGPPRKIWIWIAIPRVRTTFKIKIKDDPVSRLSCCQRCCCVRPVVQDDDPVNSCVQSVCCVVVVDQKDWADRPPWKIKMKGFPPDPDDPDGMIMIMIGTDTPPPDPD